Protein AF-A0A7K2T6B4-F1 (afdb_monomer_lite)

pLDDT: mean 90.36, std 14.13, range [29.73, 98.75]

Secondary structure (DSSP, 8-state):
-PPPEEEEPPHHHHHHTHHHHHHHHHHHHTT--SSTTPPPPGGGG--HHHHHHHHHTT-EEEEEE-TTS-EEEEEEEEE-TTS-EEEEEEEE-GGGTTSSHHHHHHHHHHHHHHHTT---EEEEEEGGGTHHHHHHTTTPEEEEEEE-SSSS-EEEEEEE-TT----TT-----S-PPPTT-EEEEEEEETTEEEEEEEESS-HHHHHHHHHHHS-GGG-S-EEEEEEEETT--TTHHHHHHHHHHTTSEEEETTEEEESS-GGG-HHHH-GGGT-TT-EEEEEPPTT-S--S---PPP---------

Structure (mmCIF, N/CA/C/O backbone):
data_AF-A0A7K2T6B4-F1
#
_entry.id   AF-A0A7K2T6B4-F1
#
loop_
_atom_site.group_PDB
_atom_site.id
_atom_site.type_symbol
_atom_site.label_atom_id
_atom_site.label_alt_id
_atom_site.label_comp_id
_atom_site.label_asym_id
_atom_site.label_entity_id
_atom_site.label_seq_id
_atom_site.pdbx_PDB_ins_code
_atom_site.Cartn_x
_atom_site.Cartn_y
_atom_site.Cartn_z
_atom_site.occupancy
_atom_site.B_iso_or_equiv
_atom_site.auth_seq_id
_atom_site.auth_comp_id
_atom_site.auth_asym_id
_atom_site.auth_atom_id
_atom_site.pdbx_PDB_model_num
ATOM 1 N N . MET A 1 1 ? -31.200 -2.028 1.821 1.00 60.50 1 MET A N 1
ATOM 2 C CA . MET A 1 1 ? -30.203 -2.067 2.916 1.00 60.50 1 MET A CA 1
ATOM 3 C C . MET A 1 1 ? -29.722 -0.652 3.160 1.00 60.50 1 MET A C 1
ATOM 5 O O . MET A 1 1 ? -29.242 -0.044 2.206 1.00 60.50 1 MET A O 1
ATOM 9 N N . GLY A 1 2 ? -29.904 -0.121 4.371 1.00 72.19 2 GLY A N 1
ATOM 10 C CA . GLY A 1 2 ? -29.430 1.220 4.708 1.00 72.19 2 GLY A CA 1
ATOM 11 C C . GLY A 1 2 ? -27.906 1.319 4.720 1.00 72.19 2 GLY A C 1
ATOM 12 O O . GLY A 1 2 ? -27.183 0.322 4.606 1.00 72.19 2 GLY A O 1
ATOM 13 N N . GLU A 1 3 ? -27.411 2.550 4.753 1.00 85.12 3 GLU A N 1
ATOM 14 C CA . GLU A 1 3 ? -25.985 2.827 4.648 1.00 85.12 3 GLU A CA 1
ATOM 15 C C . GLU A 1 3 ? -25.264 2.507 5.972 1.00 85.12 3 GLU A C 1
ATOM 17 O O . GLU A 1 3 ? -25.686 3.003 7.018 1.00 85.12 3 GLU A O 1
ATOM 22 N N . PRO A 1 4 ? -24.155 1.734 5.964 1.00 91.81 4 PRO A N 1
ATOM 23 C CA . PRO A 1 4 ? -23.438 1.418 7.194 1.00 91.81 4 PRO A CA 1
ATOM 24 C C . PRO A 1 4 ? -22.990 2.681 7.928 1.00 91.81 4 PRO A C 1
ATOM 26 O O . PRO A 1 4 ? -22.421 3.584 7.312 1.00 91.81 4 PRO A O 1
ATOM 29 N N . ARG A 1 5 ? -23.208 2.746 9.241 1.00 95.31 5 ARG A N 1
ATOM 30 C CA . ARG A 1 5 ? -22.859 3.882 10.102 1.00 95.31 5 ARG A CA 1
ATOM 31 C C . ARG A 1 5 ? -21.471 3.689 10.698 1.00 95.31 5 ARG A C 1
ATOM 33 O O . ARG A 1 5 ? -21.174 2.633 11.252 1.00 95.31 5 ARG A O 1
ATOM 40 N N . VAL A 1 6 ? -20.628 4.717 10.599 1.00 97.12 6 VAL A N 1
ATOM 41 C CA . VAL A 1 6 ? -19.275 4.708 11.171 1.00 97.12 6 VAL A CA 1
ATOM 42 C C . VAL A 1 6 ? -19.316 5.228 12.602 1.00 97.12 6 VAL A C 1
ATOM 44 O O . VAL A 1 6 ? -19.862 6.300 12.849 1.00 97.12 6 VAL A O 1
ATOM 47 N N . ARG A 1 7 ? -18.715 4.495 13.543 1.00 97.19 7 ARG A N 1
ATOM 48 C CA . ARG A 1 7 ? -18.565 4.937 14.938 1.00 97.19 7 ARG A CA 1
ATOM 49 C C . ARG A 1 7 ? -17.356 4.315 15.624 1.00 97.19 7 ARG A C 1
ATOM 51 O O . ARG A 1 7 ? -16.954 3.197 15.300 1.00 97.19 7 ARG A O 1
ATOM 58 N N . ARG A 1 8 ? -16.829 5.015 16.631 1.00 98.12 8 ARG A N 1
ATOM 59 C CA . ARG A 1 8 ? -15.859 4.465 17.587 1.00 98.12 8 ARG A CA 1
ATOM 60 C C . ARG A 1 8 ? -16.574 3.520 18.554 1.00 98.12 8 ARG A C 1
ATOM 62 O O . ARG A 1 8 ? -17.658 3.828 19.048 1.00 98.12 8 ARG A O 1
ATOM 69 N N . LEU A 1 9 ? -15.973 2.368 18.830 1.00 98.19 9 LEU A N 1
ATOM 70 C CA . LEU A 1 9 ? -16.441 1.456 19.872 1.00 98.19 9 LEU A CA 1
ATOM 71 C C . LEU A 1 9 ? -15.921 1.895 21.245 1.00 98.19 9 LEU A C 1
ATOM 73 O O . LEU A 1 9 ? -14.776 2.332 21.373 1.00 98.19 9 LEU A O 1
ATOM 77 N N . SER A 1 10 ? -16.743 1.720 22.285 1.00 98.00 10 SER A N 1
ATOM 78 C CA . SER A 1 10 ? -16.245 1.754 23.664 1.00 98.00 10 SER A CA 1
ATOM 79 C C . SER A 1 10 ? -15.278 0.582 23.899 1.00 98.00 10 SER A C 1
ATOM 81 O O . SER A 1 10 ? -15.391 -0.436 23.208 1.00 98.00 10 SER A O 1
ATOM 83 N N . PRO A 1 11 ? -14.360 0.660 24.881 1.00 97.19 11 PRO A N 1
ATOM 84 C CA . PRO A 1 11 ? -13.446 -0.445 25.183 1.00 97.19 11 PRO A CA 1
ATOM 85 C C . PRO A 1 11 ? -14.172 -1.775 25.436 1.00 97.19 11 PRO A C 1
ATOM 87 O O . PRO A 1 11 ? -13.825 -2.794 24.838 1.00 97.19 11 PRO A O 1
ATOM 90 N N . ALA A 1 12 ? -15.243 -1.753 26.237 1.00 97.75 12 ALA A N 1
ATOM 91 C CA . ALA A 1 12 ? -16.071 -2.930 26.499 1.00 97.75 12 ALA A CA 1
ATOM 92 C C . ALA A 1 12 ? -16.766 -3.447 25.226 1.00 97.75 12 ALA A C 1
ATOM 94 O O . ALA A 1 12 ? -16.762 -4.648 24.959 1.00 97.75 12 ALA A O 1
ATOM 95 N N . GLY A 1 13 ? -17.303 -2.545 24.395 1.00 97.88 13 GLY A N 1
ATOM 96 C CA . GLY A 1 13 ? -17.939 -2.908 23.127 1.00 97.88 13 GLY A CA 1
ATOM 97 C C . GLY A 1 13 ? -16.961 -3.514 22.118 1.00 97.88 13 GLY A C 1
ATOM 98 O O . GLY A 1 13 ? -17.309 -4.458 21.411 1.00 97.88 13 GLY A O 1
ATOM 99 N N . ALA A 1 14 ? -15.725 -3.015 22.070 1.00 97.88 14 ALA A N 1
ATOM 100 C CA . ALA A 1 14 ? -14.668 -3.575 21.239 1.00 97.88 14 ALA A CA 1
ATOM 101 C C . ALA A 1 14 ? -14.233 -4.961 21.737 1.00 97.88 14 ALA A C 1
ATOM 103 O O . ALA A 1 14 ? -14.121 -5.888 20.936 1.00 97.88 14 ALA A O 1
ATOM 104 N N . ALA A 1 15 ? -14.066 -5.133 23.053 1.00 98.19 15 ALA A N 1
ATOM 105 C CA . ALA A 1 15 ? -13.712 -6.416 23.656 1.00 98.19 15 ALA A CA 1
ATOM 106 C C . ALA A 1 15 ? -14.794 -7.485 23.432 1.00 98.19 15 ALA A C 1
ATOM 108 O O . ALA A 1 15 ? -14.471 -8.619 23.082 1.00 98.19 15 ALA A O 1
ATOM 109 N N . ALA A 1 16 ? -16.074 -7.119 23.557 1.00 98.12 16 ALA A N 1
ATOM 110 C CA . ALA A 1 16 ? -17.203 -8.015 23.299 1.00 98.12 16 ALA A CA 1
ATOM 111 C C . ALA A 1 16 ? -17.308 -8.456 21.826 1.00 98.12 16 ALA A C 1
ATOM 113 O O . ALA A 1 16 ? -17.914 -9.479 21.521 1.00 98.12 16 ALA A O 1
ATOM 114 N N . ARG A 1 17 ? -16.717 -7.692 20.898 1.00 98.06 17 ARG A N 1
ATOM 115 C CA . ARG A 1 17 ? -16.783 -7.930 19.447 1.00 98.06 17 ARG A CA 1
ATOM 116 C C . ARG A 1 17 ? -15.450 -8.371 18.842 1.00 98.06 17 ARG A C 1
ATOM 118 O O . ARG A 1 17 ? -15.351 -8.473 17.621 1.00 98.06 17 ARG A O 1
ATOM 125 N N . ALA A 1 18 ? -14.437 -8.645 19.664 1.00 98.56 18 ALA A N 1
ATOM 126 C CA . ALA A 1 18 ? -13.078 -8.931 19.211 1.00 98.56 18 ALA A CA 1
ATOM 127 C C . ALA A 1 18 ? -13.012 -10.096 18.203 1.00 98.56 18 ALA A C 1
ATOM 129 O O . ALA A 1 18 ? -12.315 -9.984 17.194 1.00 98.56 18 ALA A O 1
ATOM 130 N N . GLY A 1 19 ? -13.794 -11.162 18.419 1.00 98.62 19 GLY A N 1
ATOM 131 C CA . GLY A 1 19 ? -13.909 -12.288 17.485 1.00 98.62 19 GLY A CA 1
ATOM 132 C C . GLY A 1 19 ? -14.454 -11.885 16.111 1.00 98.62 19 GLY A C 1
ATOM 133 O O . GLY A 1 19 ? -13.819 -12.165 15.095 1.00 98.62 19 GLY A O 1
ATOM 134 N N . ARG A 1 20 ? -15.565 -11.133 16.072 1.00 98.31 20 ARG A N 1
ATOM 135 C CA . ARG A 1 20 ? -16.173 -10.633 14.820 1.00 98.31 20 ARG A CA 1
ATOM 136 C C . ARG A 1 20 ? -15.258 -9.657 14.078 1.00 98.31 20 ARG A C 1
ATOM 138 O O . ARG A 1 20 ? -15.192 -9.675 12.855 1.00 98.31 20 ARG A O 1
ATOM 145 N N . ILE A 1 21 ? -14.523 -8.817 14.809 1.00 98.62 21 ILE A N 1
ATOM 146 C CA . ILE A 1 21 ? -13.534 -7.897 14.226 1.00 98.62 21 ILE A CA 1
ATOM 147 C C . ILE A 1 21 ? -12.380 -8.682 13.593 1.00 98.62 21 ILE A C 1
ATOM 149 O O . ILE A 1 21 ? -11.940 -8.347 12.492 1.00 98.62 21 ILE A O 1
ATOM 153 N N . ALA A 1 22 ? -11.889 -9.726 14.268 1.00 98.62 22 ALA A N 1
ATOM 154 C CA . ALA A 1 22 ? -10.843 -10.587 13.729 1.00 98.62 22 ALA A CA 1
ATOM 155 C C . ALA A 1 22 ? -11.315 -11.333 12.473 1.00 98.62 22 ALA A C 1
ATOM 157 O O . ALA A 1 22 ? -10.587 -11.379 11.486 1.00 98.62 22 ALA A O 1
ATOM 158 N N . GLU A 1 23 ? -12.537 -11.866 12.486 1.00 98.44 23 GLU A N 1
ATOM 159 C CA . GLU A 1 23 ? -13.155 -12.529 11.335 1.00 98.44 23 GLU A CA 1
ATOM 160 C C . GLU A 1 23 ? -13.295 -11.596 10.131 1.00 98.44 23 GLU A C 1
ATOM 162 O O . GLU A 1 23 ? -12.800 -11.926 9.054 1.00 98.44 23 GLU A O 1
ATOM 167 N N . LEU A 1 24 ? -13.856 -10.400 10.327 1.00 98.25 24 LEU A N 1
ATOM 168 C CA . LEU A 1 24 ? -13.941 -9.383 9.280 1.00 98.25 24 LEU A CA 1
ATOM 169 C C . LEU A 1 24 ? -12.556 -9.004 8.740 1.00 98.25 24 LEU A C 1
ATOM 171 O O . LEU A 1 24 ? -12.383 -8.850 7.533 1.00 98.25 24 LEU A O 1
ATOM 175 N N . THR A 1 25 ? -11.559 -8.867 9.621 1.00 98.38 25 THR A N 1
ATOM 176 C CA . THR A 1 25 ? -10.186 -8.557 9.201 1.00 98.38 25 THR A CA 1
ATOM 177 C C . THR A 1 25 ? -9.638 -9.675 8.311 1.00 98.38 25 THR A C 1
ATOM 179 O O . THR A 1 25 ? -9.109 -9.380 7.246 1.00 98.38 25 THR A O 1
ATOM 182 N N . ARG A 1 26 ? -9.804 -10.951 8.686 1.00 98.06 26 ARG A N 1
ATOM 183 C CA . ARG A 1 26 ? -9.367 -12.072 7.839 1.00 98.06 26 ARG A CA 1
ATOM 184 C C . ARG A 1 26 ? -10.089 -12.076 6.496 1.00 98.06 26 ARG A C 1
ATOM 186 O O . ARG A 1 26 ? -9.426 -12.168 5.469 1.00 98.06 26 ARG A O 1
ATOM 193 N N . LEU A 1 27 ? -11.415 -11.924 6.509 1.00 96.81 27 LEU A N 1
ATOM 194 C CA . LEU A 1 27 ? -12.250 -11.902 5.307 1.00 96.81 27 LEU A CA 1
ATOM 195 C C . LEU A 1 27 ? -11.817 -10.801 4.333 1.00 96.81 27 LEU A C 1
ATOM 197 O O . LEU A 1 27 ? -11.639 -11.059 3.151 1.00 96.81 27 LEU A O 1
ATOM 201 N N . ALA A 1 28 ? -11.605 -9.584 4.832 1.00 96.12 28 ALA A N 1
ATOM 202 C CA . ALA A 1 28 ? -11.223 -8.443 4.006 1.00 96.12 28 ALA A CA 1
ATOM 203 C C . ALA A 1 28 ? -9.794 -8.534 3.451 1.00 96.12 28 ALA A C 1
ATOM 205 O O . ALA A 1 28 ? -9.475 -7.860 2.475 1.00 96.12 28 ALA A O 1
ATOM 206 N N . TYR A 1 29 ? -8.915 -9.304 4.096 1.00 95.81 29 TYR A N 1
ATOM 207 C CA . TYR A 1 29 ? -7.518 -9.454 3.692 1.00 95.81 29 TYR A CA 1
ATOM 208 C C . TYR A 1 29 ? -7.269 -10.707 2.843 1.00 95.81 29 TYR A C 1
ATOM 210 O O . TYR A 1 29 ? -6.277 -10.753 2.117 1.00 95.81 29 TYR A O 1
ATOM 218 N N . ALA A 1 30 ? -8.138 -11.713 2.917 1.00 92.56 30 ALA A N 1
ATOM 219 C CA . ALA A 1 30 ? -8.066 -12.891 2.067 1.00 92.56 30 ALA A CA 1
ATOM 220 C C . ALA A 1 30 ? -8.365 -12.506 0.608 1.00 92.56 30 ALA A C 1
ATOM 222 O O . ALA A 1 30 ? -9.466 -12.068 0.289 1.00 92.56 30 ALA A O 1
ATOM 223 N N . GLY A 1 31 ? -7.374 -12.655 -0.277 1.00 84.62 31 GLY A N 1
ATOM 224 C CA . GLY A 1 31 ? -7.528 -12.353 -1.704 1.00 84.62 31 GLY A CA 1
ATOM 225 C C . GLY A 1 31 ? -7.691 -10.863 -2.026 1.00 84.62 31 GLY A C 1
ATOM 226 O O . GLY A 1 31 ? -8.248 -10.530 -3.065 1.00 84.62 31 GLY A O 1
ATOM 227 N N . SER A 1 32 ? -7.225 -9.964 -1.152 1.00 89.62 32 SER A N 1
ATOM 228 C CA . SER A 1 32 ? -7.319 -8.508 -1.363 1.00 89.62 32 SER A CA 1
ATOM 229 C C . SER A 1 32 ? -6.262 -7.934 -2.309 1.00 89.62 32 SER A C 1
ATOM 231 O O . SER A 1 32 ? -6.233 -6.729 -2.567 1.00 89.62 32 SER A O 1
ATOM 233 N N . ASP A 1 33 ? -5.361 -8.781 -2.792 1.00 93.06 33 ASP A N 1
ATOM 234 C CA . ASP A 1 33 ? -4.223 -8.398 -3.610 1.00 93.06 33 ASP A CA 1
ATOM 235 C C . ASP A 1 33 ? -4.721 -7.928 -4.988 1.00 93.06 33 ASP A C 1
ATOM 237 O O . ASP A 1 33 ? -5.399 -8.687 -5.682 1.00 93.06 33 ASP A O 1
ATOM 241 N N . PRO A 1 34 ? -4.386 -6.702 -5.430 1.00 91.19 34 PRO A N 1
ATOM 242 C CA . PRO A 1 34 ? -4.797 -6.218 -6.751 1.00 91.19 34 PRO A CA 1
ATOM 243 C C . PRO A 1 34 ? -4.062 -6.928 -7.896 1.00 91.19 34 PRO A C 1
ATOM 245 O O . PRO A 1 34 ? -4.471 -6.829 -9.050 1.00 91.19 34 PRO A O 1
ATOM 248 N N . LEU A 1 35 ? -2.955 -7.601 -7.581 1.00 90.94 35 LEU A N 1
ATOM 249 C CA . LEU A 1 35 ? -2.111 -8.350 -8.500 1.00 90.94 35 LEU A CA 1
ATOM 250 C C . LEU A 1 35 ? -1.757 -9.697 -7.845 1.00 90.94 35 LEU A C 1
ATOM 252 O O . LEU A 1 35 ? -1.611 -9.753 -6.621 1.00 90.94 35 LEU A O 1
ATOM 256 N N . PRO A 1 36 ? -1.622 -10.786 -8.619 1.00 92.44 36 PRO A N 1
ATOM 257 C CA . PRO A 1 36 ? -1.377 -12.113 -8.063 1.00 92.44 36 PRO A CA 1
ATOM 258 C C . PRO A 1 36 ? 0.056 -12.272 -7.532 1.00 92.44 36 PRO A C 1
ATOM 260 O O . PRO A 1 36 ? 0.953 -11.499 -7.856 1.00 92.44 36 PRO A O 1
ATOM 263 N N . GLY A 1 37 ? 0.291 -13.338 -6.762 1.00 91.25 37 GLY A N 1
ATOM 264 C CA . GLY A 1 37 ? 1.642 -13.813 -6.438 1.00 91.25 37 GLY A CA 1
ATOM 265 C C . GLY A 1 37 ? 2.370 -13.072 -5.312 1.00 91.25 37 GLY A C 1
ATOM 266 O O . GLY A 1 37 ? 3.533 -13.380 -5.056 1.00 91.25 37 GLY A O 1
ATOM 267 N N . LEU A 1 38 ? 1.719 -12.130 -4.622 1.00 93.69 38 LEU A N 1
ATOM 268 C CA . LEU A 1 38 ? 2.310 -11.482 -3.450 1.00 93.69 38 LEU A CA 1
ATOM 269 C C . LEU A 1 38 ? 2.215 -12.389 -2.206 1.00 93.69 38 LEU A C 1
ATOM 271 O O . LEU A 1 38 ? 1.297 -13.207 -2.089 1.00 93.69 38 LEU A O 1
ATOM 275 N N . PRO A 1 39 ? 3.129 -12.233 -1.230 1.00 93.50 39 PRO A N 1
ATOM 276 C CA . PRO A 1 39 ? 3.014 -12.893 0.063 1.00 93.50 39 PRO A CA 1
ATOM 277 C C . PRO A 1 39 ? 1.677 -12.590 0.750 1.00 93.50 39 PRO A C 1
ATOM 279 O O . PRO A 1 39 ? 1.237 -11.435 0.783 1.00 93.50 39 PRO A O 1
ATOM 282 N N . VAL A 1 40 ? 1.080 -13.623 1.359 1.00 92.62 40 VAL A N 1
ATOM 283 C CA . VAL A 1 40 ? -0.185 -13.527 2.106 1.00 92.62 40 VAL A CA 1
ATOM 284 C C . VAL A 1 40 ? -0.094 -12.401 3.141 1.00 92.62 40 VAL A C 1
ATOM 286 O O . VAL A 1 40 ? 0.836 -12.406 3.959 1.00 92.62 40 VAL A O 1
ATOM 289 N N . PRO A 1 41 ? -1.041 -11.449 3.144 1.00 93.38 41 PRO A N 1
ATOM 290 C CA . PRO A 1 41 ? -0.962 -10.313 4.040 1.00 93.38 41 PRO A CA 1
ATOM 291 C C . PRO A 1 41 ? -1.284 -10.738 5.471 1.00 93.38 41 PRO A C 1
ATOM 293 O O . PRO A 1 41 ? -2.166 -11.561 5.713 1.00 93.38 41 PRO A O 1
ATOM 296 N N . ASP A 1 42 ? -0.624 -10.126 6.452 1.00 92.19 42 ASP A N 1
ATOM 297 C CA . ASP A 1 42 ? -0.716 -10.594 7.842 1.00 92.19 42 ASP A CA 1
ATOM 298 C C . ASP A 1 42 ? -2.127 -10.468 8.431 1.00 92.19 42 ASP A C 1
ATOM 300 O O . ASP A 1 42 ? -2.488 -11.211 9.341 1.00 92.19 42 ASP A O 1
ATOM 304 N N . GLY A 1 43 ? -2.960 -9.575 7.882 1.00 93.88 43 GLY A N 1
ATOM 305 C CA . GLY A 1 43 ? -4.369 -9.454 8.266 1.00 93.88 43 GLY A CA 1
ATOM 306 C C . GLY A 1 43 ? -5.194 -10.708 7.957 1.00 93.88 43 GLY A C 1
ATOM 307 O O . GLY A 1 43 ? -6.154 -10.985 8.670 1.00 93.88 43 GLY A O 1
ATOM 308 N N . ALA A 1 44 ? -4.782 -11.528 6.983 1.00 95.88 44 ALA A N 1
ATOM 309 C CA . ALA A 1 44 ? -5.423 -12.812 6.691 1.00 95.88 44 ALA A CA 1
ATOM 310 C C . ALA A 1 44 ? -5.233 -13.839 7.827 1.00 95.88 44 ALA A C 1
ATOM 312 O O . ALA A 1 44 ? -5.986 -14.805 7.920 1.00 95.88 44 ALA A O 1
ATOM 313 N N . ARG A 1 45 ? -4.259 -13.615 8.722 1.00 95.62 45 ARG A N 1
ATOM 314 C CA . ARG A 1 45 ? -3.974 -14.452 9.901 1.00 95.62 45 ARG A CA 1
ATOM 315 C C . ARG A 1 45 ? -4.486 -13.836 11.207 1.00 95.62 45 ARG A C 1
ATOM 317 O O . ARG A 1 45 ? -4.056 -14.232 12.288 1.00 95.62 45 ARG A O 1
ATOM 324 N N . GLU A 1 46 ? -5.367 -12.838 11.130 1.00 97.75 46 GLU A N 1
ATOM 325 C CA . GLU A 1 46 ? -5.849 -12.129 12.313 1.00 97.75 46 GLU A CA 1
ATOM 326 C C . GLU A 1 46 ? -6.570 -13.060 13.300 1.00 97.75 46 GLU A C 1
ATOM 328 O O . GLU A 1 46 ? -7.300 -13.965 12.898 1.00 97.75 46 GLU A O 1
ATOM 333 N N . SER A 1 47 ? -6.416 -12.814 14.603 1.00 98.38 47 SER A N 1
ATOM 334 C CA . SER A 1 47 ? -7.051 -13.614 15.659 1.00 98.38 47 SER A CA 1
ATOM 335 C C . SER A 1 47 ? -7.750 -12.745 16.698 1.00 98.38 47 SER A C 1
ATOM 337 O O . SER A 1 47 ? -7.351 -11.609 16.956 1.00 98.38 47 SER A O 1
ATOM 339 N N . GLU A 1 48 ? -8.770 -13.298 17.356 1.00 98.62 48 GLU A N 1
ATOM 340 C CA . GLU A 1 48 ? -9.431 -12.620 18.475 1.00 98.62 48 GLU A CA 1
ATOM 341 C C . GLU A 1 48 ? -8.431 -12.258 19.580 1.00 98.62 48 GLU A C 1
ATOM 343 O O . GLU A 1 48 ? -8.447 -11.143 20.101 1.00 98.62 48 GLU A O 1
ATOM 348 N N . ALA A 1 49 ? -7.515 -13.177 19.901 1.00 98.50 49 ALA A N 1
ATOM 349 C CA . ALA A 1 49 ? -6.482 -12.952 20.903 1.00 98.50 49 ALA A CA 1
ATOM 350 C C . ALA A 1 49 ? -5.580 -11.760 20.542 1.00 98.50 49 ALA A C 1
ATOM 352 O O . ALA A 1 49 ? -5.234 -10.966 21.414 1.00 98.50 49 ALA A O 1
ATOM 353 N N . ALA A 1 50 ? -5.223 -11.590 19.265 1.00 98.06 50 ALA A N 1
ATOM 354 C CA . ALA A 1 50 ? -4.449 -10.437 18.812 1.00 98.06 50 ALA A CA 1
ATOM 355 C C . ALA A 1 50 ? -5.240 -9.123 18.918 1.00 98.06 50 ALA A C 1
ATOM 357 O O . ALA A 1 50 ? -4.684 -8.131 19.394 1.00 98.06 50 ALA A O 1
ATOM 358 N N . VAL A 1 51 ? -6.535 -9.125 18.577 1.00 98.56 51 VAL A N 1
ATOM 359 C CA . VAL A 1 51 ? -7.419 -7.964 18.790 1.00 98.56 51 VAL A CA 1
ATOM 360 C C . VAL A 1 51 ? -7.482 -7.602 20.276 1.00 98.56 51 VAL A C 1
ATOM 362 O O . VAL A 1 51 ? -7.239 -6.451 20.632 1.00 98.56 51 VAL A O 1
ATOM 365 N N . ARG A 1 52 ? -7.723 -8.581 21.159 1.00 98.56 52 ARG A N 1
ATOM 366 C CA . ARG A 1 52 ? -7.768 -8.376 22.619 1.00 98.56 52 ARG A CA 1
ATOM 367 C C . ARG A 1 52 ? -6.449 -7.845 23.176 1.00 98.56 52 ARG A C 1
ATOM 369 O O . ARG A 1 52 ? -6.467 -6.922 23.982 1.00 98.56 52 ARG A O 1
ATOM 376 N N . ARG A 1 53 ? -5.307 -8.367 22.714 1.00 98.19 53 ARG A N 1
ATOM 377 C CA . ARG A 1 53 ? -3.982 -7.843 23.090 1.00 98.19 53 ARG A CA 1
ATOM 378 C C . ARG A 1 53 ? -3.785 -6.392 22.653 1.00 98.19 53 ARG A C 1
ATOM 380 O O . ARG A 1 53 ? -3.195 -5.624 23.401 1.00 98.19 53 ARG A O 1
ATOM 387 N N . GLY A 1 54 ? -4.265 -6.014 21.467 1.00 97.88 54 GLY A N 1
ATOM 388 C CA . GLY A 1 54 ? -4.263 -4.617 21.026 1.00 97.88 54 GLY A CA 1
ATOM 389 C C . GLY A 1 54 ? -5.095 -3.732 21.955 1.00 97.88 54 GLY A C 1
ATOM 390 O O . GLY A 1 54 ? -4.596 -2.734 22.465 1.00 97.88 54 GLY A O 1
ATOM 391 N N . LEU A 1 55 ? -6.332 -4.141 22.252 1.00 98.38 55 LEU A N 1
ATOM 392 C CA . LEU A 1 55 ? -7.220 -3.419 23.173 1.00 98.38 55 LEU A CA 1
ATOM 393 C C . LEU A 1 55 ? -6.589 -3.230 24.562 1.00 98.38 55 LEU A C 1
ATOM 395 O O . LEU A 1 55 ? -6.644 -2.134 25.108 1.00 98.38 55 LEU A O 1
ATOM 399 N N . ALA A 1 56 ? -5.930 -4.263 25.098 1.00 97.94 56 ALA A N 1
ATOM 400 C CA . ALA A 1 56 ? -5.218 -4.190 26.376 1.00 97.94 56 ALA A CA 1
ATOM 401 C C . ALA A 1 56 ? -4.042 -3.193 26.366 1.00 97.94 56 ALA A C 1
ATOM 403 O O . ALA A 1 56 ? -3.683 -2.660 27.409 1.00 97.94 56 ALA A O 1
ATOM 404 N N . ARG A 1 57 ? -3.466 -2.908 25.190 1.00 96.88 57 ARG A N 1
ATOM 405 C CA . ARG A 1 57 ? -2.430 -1.880 24.986 1.00 96.88 57 ARG A CA 1
ATOM 406 C C . ARG A 1 57 ? -2.997 -0.514 24.584 1.00 96.88 57 ARG A C 1
ATOM 408 O O . ARG A 1 57 ? -2.244 0.363 24.180 1.00 96.88 57 ARG A O 1
ATOM 415 N N . GLY A 1 58 ? -4.315 -0.331 24.660 1.00 97.06 58 GLY A N 1
ATOM 416 C CA . GLY A 1 58 ? -4.966 0.941 24.356 1.00 97.06 58 GLY A CA 1
ATOM 417 C C . GLY A 1 58 ? -5.322 1.153 22.883 1.00 97.06 58 GLY A C 1
ATOM 418 O O . GLY A 1 58 ? -5.683 2.272 22.515 1.00 97.06 58 GLY A O 1
ATOM 419 N N . THR A 1 59 ? -5.272 0.115 22.035 1.00 98.38 59 THR A N 1
ATOM 420 C CA . THR A 1 59 ? -5.788 0.214 20.662 1.00 98.38 59 THR A CA 1
ATOM 421 C C . THR A 1 59 ? -7.271 0.588 20.684 1.00 98.38 59 THR A C 1
ATOM 423 O O . THR A 1 59 ? -8.082 -0.005 21.392 1.00 98.38 59 THR A O 1
ATOM 426 N N . ARG A 1 60 ? -7.640 1.568 19.866 1.00 98.56 60 ARG A N 1
ATOM 427 C CA . ARG A 1 60 ? -9.004 2.068 19.676 1.00 98.56 60 ARG A CA 1
ATOM 428 C C . ARG A 1 60 ? -9.548 1.519 18.361 1.00 98.56 60 ARG A C 1
ATOM 430 O O . ARG A 1 60 ? -8.790 1.350 17.408 1.00 98.56 60 ARG A O 1
ATOM 437 N N . ILE A 1 61 ? -10.848 1.231 18.294 1.00 98.75 61 ILE A N 1
ATOM 438 C CA . ILE A 1 61 ? -11.462 0.602 17.115 1.00 98.75 61 ILE A CA 1
ATOM 439 C C . ILE A 1 61 ? -12.661 1.415 16.637 1.00 98.75 61 ILE A C 1
ATOM 441 O O . ILE A 1 61 ? -13.562 1.729 17.416 1.00 98.75 61 ILE A O 1
ATOM 445 N N . TRP A 1 62 ? -12.681 1.695 15.337 1.00 98.69 62 TRP A N 1
ATOM 446 C CA . TRP A 1 62 ? -13.833 2.205 14.607 1.00 98.69 62 TRP A CA 1
ATOM 447 C C . TRP A 1 62 ? -14.434 1.077 13.786 1.00 98.69 62 TRP A C 1
ATOM 449 O O . TRP A 1 62 ? -13.712 0.236 13.249 1.00 98.69 62 TRP A O 1
ATOM 459 N N . VAL A 1 63 ? -15.758 1.069 13.680 1.00 98.56 63 VAL A N 1
ATOM 460 C CA . VAL A 1 63 ? -16.495 0.128 12.837 1.00 98.56 63 VAL A CA 1
ATOM 461 C C . VAL A 1 63 ? -17.468 0.868 11.938 1.00 98.56 63 VAL A C 1
ATOM 463 O O . VAL A 1 63 ? -17.992 1.912 12.320 1.00 98.56 63 VAL A O 1
ATOM 466 N N . ALA A 1 64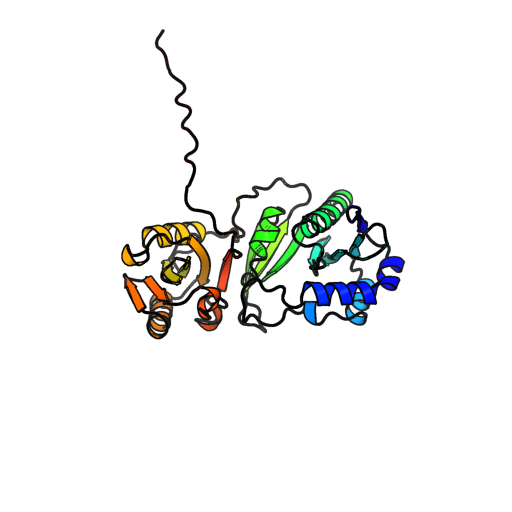 ? -17.710 0.304 10.760 1.00 98.25 64 ALA A N 1
ATOM 467 C CA . ALA A 1 64 ? -18.866 0.597 9.932 1.00 98.25 64 ALA A CA 1
ATOM 468 C C . ALA A 1 64 ? -19.880 -0.532 10.151 1.00 98.25 64 ALA A C 1
ATOM 470 O O . ALA A 1 64 ? -19.555 -1.696 9.917 1.00 98.25 64 ALA A O 1
ATOM 471 N N . GLU A 1 65 ? -21.075 -0.202 10.627 1.00 96.50 65 GLU A N 1
ATOM 472 C CA . GLU A 1 65 ? -22.104 -1.172 11.014 1.00 96.50 65 GLU A CA 1
ATOM 473 C C . GLU A 1 65 ? -23.389 -0.915 10.225 1.00 96.50 65 GLU A C 1
ATOM 475 O O . GLU A 1 65 ? -23.851 0.222 10.154 1.00 96.50 65 GLU A O 1
ATOM 480 N N . THR A 1 66 ? -23.937 -1.946 9.591 1.00 94.75 66 THR A N 1
ATOM 481 C CA . THR A 1 66 ? -25.246 -1.900 8.923 1.00 94.75 66 THR A CA 1
ATOM 482 C C . THR A 1 66 ? -26.376 -1.772 9.948 1.00 94.75 66 THR A C 1
ATOM 484 O O . THR A 1 66 ? -26.182 -2.035 11.135 1.00 94.75 66 THR A O 1
ATOM 487 N N . ASP A 1 67 ? -27.579 -1.394 9.505 1.00 90.31 67 ASP A N 1
ATOM 488 C CA . ASP A 1 67 ? -28.727 -1.208 10.411 1.00 90.31 67 ASP A CA 1
ATOM 489 C C . ASP A 1 67 ? -29.149 -2.499 11.146 1.00 90.31 67 ASP A C 1
ATOM 491 O O . ASP A 1 67 ? -29.711 -2.429 12.234 1.00 90.31 67 ASP A O 1
ATOM 495 N N . ASP A 1 68 ? -28.838 -3.679 10.597 1.00 89.44 68 ASP A N 1
ATOM 496 C CA . ASP A 1 68 ? -29.052 -4.994 11.226 1.00 89.44 68 ASP A CA 1
ATOM 497 C C . ASP A 1 68 ? -27.897 -5.426 12.158 1.00 89.44 68 ASP A C 1
ATOM 499 O O . ASP A 1 68 ? -27.865 -6.556 12.648 1.00 89.44 68 ASP A O 1
ATOM 503 N N . GLY A 1 69 ? -26.931 -4.539 12.423 1.00 88.50 69 GLY A N 1
ATOM 504 C CA . GLY A 1 69 ? -25.847 -4.765 13.380 1.00 88.50 69 GLY A CA 1
ATOM 505 C C . GLY A 1 69 ? -24.668 -5.589 12.850 1.00 88.50 69 GLY A C 1
ATOM 506 O O . GLY A 1 69 ? -23.821 -6.017 13.644 1.00 88.50 69 GLY A O 1
ATOM 507 N N . ARG A 1 70 ? -24.581 -5.831 11.533 1.00 93.44 70 ARG A N 1
ATOM 508 C CA . ARG A 1 70 ? -23.433 -6.519 10.915 1.00 93.44 70 ARG A CA 1
ATOM 509 C C . ARG A 1 70 ? -22.278 -5.545 10.689 1.00 93.44 70 ARG A C 1
ATOM 511 O O . ARG A 1 70 ? -22.467 -4.380 10.347 1.00 93.44 70 ARG A O 1
ATOM 518 N N . LEU A 1 71 ? -21.049 -6.029 10.864 1.00 97.06 71 LEU A N 1
ATOM 519 C CA . LEU A 1 71 ? -19.852 -5.230 10.603 1.00 97.06 71 LEU A CA 1
ATOM 520 C C . LEU A 1 71 ? -19.551 -5.231 9.099 1.00 97.06 71 LEU A C 1
ATOM 522 O O . LEU A 1 71 ? -19.197 -6.266 8.548 1.00 97.06 71 LEU A O 1
ATOM 526 N N . ALA A 1 72 ? -19.646 -4.069 8.458 1.00 97.69 72 ALA A N 1
ATOM 527 C CA . ALA A 1 72 ? -19.270 -3.854 7.059 1.00 97.69 72 ALA A CA 1
ATOM 528 C C . ALA A 1 72 ? -17.826 -3.343 6.900 1.00 97.69 72 ALA A C 1
ATOM 530 O O . ALA A 1 72 ? -17.278 -3.321 5.799 1.00 97.69 72 ALA A O 1
ATOM 531 N N . GLY A 1 73 ? -17.193 -2.903 7.988 1.00 98.19 73 GLY A N 1
ATOM 532 C CA . GLY A 1 73 ? -15.808 -2.446 7.990 1.00 98.19 73 GLY A CA 1
ATOM 533 C C . GLY A 1 73 ? -15.287 -2.198 9.400 1.00 98.19 73 GLY A C 1
ATOM 534 O O . GLY A 1 73 ? -16.068 -1.973 10.325 1.00 98.19 73 GLY A O 1
ATOM 535 N N . ALA A 1 74 ? -13.970 -2.231 9.566 1.00 98.62 74 ALA A N 1
ATOM 536 C CA . ALA A 1 74 ? -13.307 -1.854 10.805 1.00 98.62 74 ALA A CA 1
ATOM 537 C C . ALA A 1 74 ? -11.945 -1.203 10.535 1.00 98.62 74 ALA A C 1
ATOM 539 O O . ALA A 1 74 ? -11.318 -1.415 9.499 1.00 98.62 74 ALA A O 1
ATOM 540 N N . LEU A 1 75 ? -11.495 -0.388 11.480 1.00 98.38 75 LEU A N 1
ATOM 541 C CA . LEU A 1 75 ? -10.200 0.284 11.461 1.00 98.38 75 LEU A CA 1
ATOM 542 C C . LEU A 1 75 ? -9.689 0.386 12.896 1.00 98.38 75 LEU A C 1
ATOM 544 O O . LEU A 1 75 ? -10.473 0.614 13.821 1.00 98.38 75 LEU A O 1
ATOM 548 N N . ARG A 1 76 ? -8.382 0.203 13.089 1.00 98.56 76 ARG A N 1
ATOM 549 C CA . ARG A 1 76 ? -7.740 0.274 14.402 1.00 98.56 76 ARG A CA 1
ATOM 550 C C . ARG A 1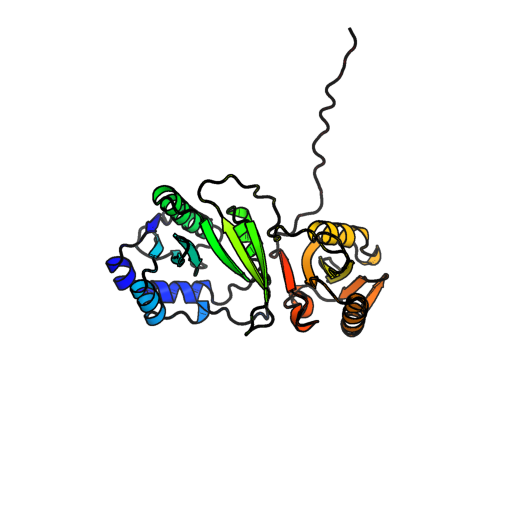 76 ? -6.732 1.410 14.477 1.00 98.56 76 ARG A C 1
ATOM 552 O O . ARG A 1 76 ? -6.079 1.735 13.489 1.00 98.56 76 ARG A O 1
ATOM 559 N N . VAL A 1 77 ? -6.623 1.995 15.662 1.00 98.56 77 VAL A N 1
ATOM 560 C CA . VAL A 1 77 ? -5.705 3.094 15.947 1.00 98.56 77 VAL A CA 1
ATOM 561 C C . VAL A 1 77 ? -4.941 2.818 17.228 1.00 98.56 77 VAL A C 1
ATOM 563 O O . VAL A 1 77 ? -5.552 2.467 18.237 1.00 98.56 77 VAL A O 1
ATOM 566 N N . SER A 1 78 ? -3.631 3.023 17.205 1.00 98.12 78 SER A N 1
ATOM 567 C CA . SER A 1 78 ? -2.781 3.047 18.400 1.00 98.12 78 SER A CA 1
ATOM 568 C C . SER A 1 78 ? -2.096 4.407 18.498 1.00 98.12 78 SER A C 1
ATOM 570 O O . SER A 1 78 ? -1.777 5.000 17.474 1.00 98.12 78 SER A O 1
ATOM 572 N N . ALA A 1 79 ? -1.883 4.910 19.712 1.00 97.06 79 ALA A N 1
ATOM 573 C CA . ALA A 1 79 ? -1.079 6.111 19.913 1.00 97.06 79 ALA A CA 1
ATOM 574 C C . A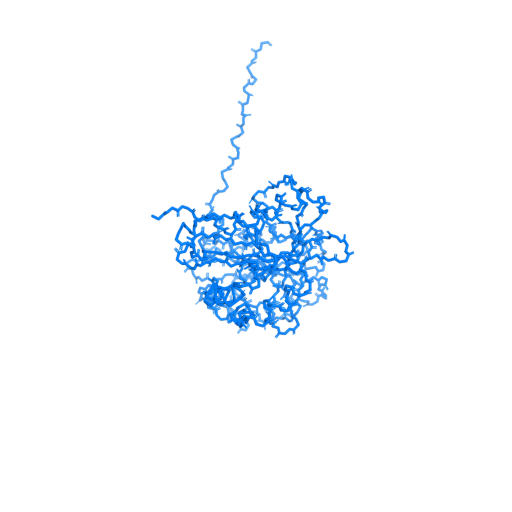LA A 1 79 ? 0.411 5.742 19.947 1.00 97.06 79 ALA A C 1
ATOM 576 O O . ALA A 1 79 ? 0.779 4.734 20.554 1.00 97.06 79 ALA A O 1
ATOM 577 N N . ASP A 1 80 ? 1.250 6.550 19.306 1.00 93.88 80 ASP A N 1
ATOM 578 C CA . ASP A 1 80 ? 2.704 6.465 19.417 1.00 93.88 80 ASP A CA 1
ATOM 579 C C . ASP A 1 80 ? 3.233 7.350 20.562 1.00 93.88 80 ASP A C 1
ATOM 581 O O . ASP A 1 80 ? 2.503 8.146 21.159 1.00 93.88 80 ASP A O 1
ATOM 585 N N . ALA A 1 81 ? 4.523 7.215 20.879 1.00 91.56 81 ALA A N 1
ATOM 586 C CA . ALA A 1 81 ? 5.162 7.965 21.964 1.00 91.56 81 ALA A CA 1
ATOM 587 C C . ALA A 1 81 ? 5.240 9.486 21.716 1.00 91.56 81 ALA A C 1
ATOM 589 O O . ALA A 1 81 ? 5.428 10.245 22.660 1.00 91.56 81 ALA A O 1
ATOM 590 N N . SER A 1 82 ? 5.090 9.935 20.466 1.00 91.62 82 SER A N 1
ATOM 591 C CA . SER A 1 82 ? 5.063 11.354 20.088 1.00 91.62 82 SER A CA 1
ATOM 592 C C . SER A 1 82 ? 3.653 11.960 20.114 1.00 91.62 82 SER A C 1
ATOM 594 O O . SER A 1 82 ? 3.470 13.111 19.726 1.00 91.62 82 SER A O 1
ATOM 596 N N . GLY A 1 83 ? 2.648 11.192 20.552 1.00 93.19 83 GLY A N 1
ATOM 597 C CA . GLY A 1 83 ? 1.248 11.613 20.579 1.00 93.19 83 GLY A CA 1
ATOM 598 C C . GLY A 1 83 ? 0.531 11.488 19.231 1.00 93.19 83 GLY A C 1
ATOM 599 O O . GLY A 1 83 ? -0.647 11.830 19.141 1.00 93.19 83 GLY A O 1
ATOM 600 N N . GLY A 1 84 ? 1.201 10.981 18.192 1.00 97.81 84 GLY A N 1
ATOM 601 C CA . GLY A 1 84 ? 0.597 10.671 16.900 1.00 97.81 84 GLY A CA 1
ATOM 602 C C . GLY A 1 84 ? -0.238 9.393 16.950 1.00 97.81 84 GLY A C 1
ATOM 603 O O . GLY A 1 84 ? -0.097 8.566 17.852 1.00 97.81 84 GLY A O 1
ATOM 604 N N . TRP A 1 85 ? -1.133 9.220 15.982 1.00 98.62 85 TRP A N 1
ATOM 605 C CA . TRP A 1 85 ? -1.986 8.037 15.866 1.00 98.62 85 TRP A CA 1
ATOM 606 C C . TRP A 1 85 ? -1.601 7.194 14.654 1.00 98.62 85 TRP A C 1
ATOM 608 O O . TRP A 1 85 ? -1.698 7.646 13.514 1.00 98.62 85 TRP A O 1
ATOM 618 N N . GLU A 1 86 ? -1.236 5.941 14.900 1.00 98.56 86 GLU A N 1
ATOM 619 C CA . GLU A 1 86 ? -1.011 4.943 13.862 1.00 98.56 86 GLU A CA 1
ATOM 620 C C . GLU A 1 86 ? -2.338 4.302 13.447 1.00 98.56 86 GLU A C 1
ATOM 622 O O . GLU A 1 86 ? -2.970 3.586 14.231 1.00 98.56 86 GLU A O 1
ATOM 627 N N . VAL A 1 87 ? -2.735 4.501 12.194 1.00 98.50 87 VAL A N 1
ATOM 628 C CA . VAL A 1 87 ? -3.871 3.832 11.561 1.00 98.50 87 VAL A CA 1
ATOM 629 C C . VAL A 1 87 ? -3.423 2.483 11.010 1.00 98.50 87 VAL A C 1
ATOM 631 O O . VAL A 1 87 ? -2.538 2.397 10.165 1.00 98.50 87 VAL A O 1
ATOM 634 N N . HIS A 1 88 ? -4.084 1.409 11.430 1.00 97.19 88 HIS A N 1
ATOM 635 C CA . HIS A 1 88 ? -3.783 0.062 10.956 1.00 97.19 88 HIS A CA 1
ATOM 636 C C . HIS A 1 88 ? -5.042 -0.803 10.850 1.00 97.19 88 HIS A C 1
ATOM 638 O O . HIS A 1 88 ? -6.113 -0.486 11.373 1.00 97.19 88 HIS A O 1
ATOM 644 N N . ARG A 1 89 ? -4.912 -1.937 10.147 1.00 97.06 89 ARG A N 1
ATOM 645 C CA . ARG A 1 89 ? -5.992 -2.926 9.958 1.00 97.06 89 ARG A CA 1
ATOM 646 C C . ARG A 1 89 ? -7.282 -2.315 9.392 1.00 97.06 89 ARG A C 1
ATOM 648 O O . ARG A 1 89 ? -8.378 -2.683 9.810 1.00 97.06 89 ARG A O 1
ATOM 655 N N . VAL A 1 90 ? -7.144 -1.393 8.437 1.00 97.75 90 VAL A N 1
ATOM 656 C CA . VAL A 1 90 ? -8.277 -0.886 7.656 1.00 97.75 90 VAL A CA 1
ATOM 657 C C . VAL A 1 90 ? -8.841 -2.048 6.840 1.00 97.75 90 VAL A C 1
ATOM 659 O O . VAL A 1 90 ? -8.171 -2.574 5.954 1.00 97.75 90 VAL A O 1
ATOM 662 N N . CYS A 1 91 ? -10.059 -2.470 7.155 1.00 96.50 91 CYS A N 1
ATOM 663 C CA . CYS A 1 91 ? -10.741 -3.568 6.485 1.00 96.50 91 CYS A CA 1
ATOM 664 C C . CYS A 1 91 ? -12.178 -3.180 6.143 1.00 96.50 91 CYS A C 1
ATOM 666 O O . CYS A 1 91 ? -12.867 -2.511 6.914 1.00 96.50 91 CYS A O 1
ATOM 668 N N . VAL A 1 92 ? -12.626 -3.615 4.970 1.00 97.19 92 VAL A N 1
ATOM 669 C CA . VAL A 1 92 ? -14.007 -3.481 4.506 1.00 97.19 92 VAL A CA 1
ATOM 670 C C . VAL A 1 92 ? -14.443 -4.850 4.014 1.00 97.19 92 VAL A C 1
ATOM 672 O O . VAL A 1 92 ? -13.694 -5.502 3.285 1.00 97.19 92 VAL A O 1
ATOM 675 N N . ASP A 1 93 ? -15.639 -5.265 4.416 1.00 96.19 93 ASP A N 1
ATOM 676 C CA . ASP A 1 93 ? -16.272 -6.481 3.918 1.00 96.19 93 ASP A CA 1
ATOM 677 C C . ASP A 1 93 ? -16.331 -6.425 2.376 1.00 96.19 93 ASP A C 1
ATOM 679 O O . ASP A 1 93 ? -16.823 -5.422 1.841 1.00 96.19 93 ASP A O 1
ATOM 683 N N . PRO A 1 94 ? -15.842 -7.449 1.649 1.00 94.12 94 PRO A N 1
ATOM 684 C CA . PRO A 1 94 ? -15.907 -7.509 0.187 1.00 94.12 94 PRO A CA 1
ATOM 685 C C . PRO A 1 94 ? -17.293 -7.208 -0.399 1.00 94.12 94 PRO A C 1
ATOM 687 O O . PRO A 1 94 ? -17.391 -6.502 -1.402 1.00 94.12 94 PRO A O 1
ATOM 690 N N . ALA A 1 95 ? -18.377 -7.629 0.264 1.00 92.94 95 ALA A N 1
ATOM 691 C CA . ALA A 1 95 ? -19.751 -7.352 -0.166 1.00 92.94 95 ALA A CA 1
ATOM 692 C C . ALA A 1 95 ? -20.133 -5.858 -0.097 1.00 92.94 95 ALA A C 1
ATOM 694 O O . ALA A 1 95 ? -21.170 -5.442 -0.613 1.00 92.94 95 ALA A O 1
ATOM 695 N N . HIS A 1 96 ? -19.300 -5.033 0.541 1.00 93.06 96 HIS A N 1
ATOM 696 C CA . HIS A 1 96 ? -19.497 -3.597 0.713 1.00 93.06 96 HIS A CA 1
ATOM 697 C C . HIS A 1 96 ? -18.403 -2.747 0.034 1.00 93.06 96 HIS A C 1
ATOM 699 O O . HIS A 1 96 ? -18.326 -1.533 0.266 1.00 93.06 96 HIS A O 1
ATOM 705 N N . HIS A 1 97 ? -17.555 -3.348 -0.811 1.00 90.94 97 HIS A N 1
ATOM 706 C CA . HIS A 1 97 ? -16.528 -2.632 -1.579 1.00 90.94 97 HIS A CA 1
ATOM 707 C C . HIS A 1 97 ? -17.130 -1.649 -2.590 1.00 90.94 97 HIS A C 1
ATOM 709 O O . HIS A 1 97 ? -18.301 -1.713 -2.947 1.00 90.94 97 HIS A O 1
ATOM 715 N N . GLY A 1 98 ? -16.331 -0.667 -3.016 1.00 87.75 98 GLY A N 1
ATOM 716 C CA . GLY A 1 98 ? -16.773 0.374 -3.956 1.00 87.75 98 GLY A CA 1
ATOM 717 C C . GLY A 1 98 ? -17.694 1.447 -3.355 1.00 87.75 98 GLY A C 1
ATOM 718 O O . GLY A 1 98 ? -17.957 2.450 -4.007 1.00 87.75 98 GLY A O 1
ATOM 719 N N . ARG A 1 99 ? -18.117 1.309 -2.090 1.00 91.69 99 ARG A N 1
ATOM 720 C CA . ARG A 1 99 ? -19.062 2.225 -1.413 1.00 91.69 99 ARG A CA 1
ATOM 721 C C . ARG A 1 99 ? -18.387 3.305 -0.557 1.00 91.69 99 ARG A C 1
ATOM 723 O O . ARG A 1 99 ? -19.026 3.957 0.257 1.00 91.69 99 ARG A O 1
ATOM 730 N N . GLY A 1 100 ? -17.067 3.462 -0.675 1.00 93.62 100 GLY A N 1
ATOM 731 C CA . GLY A 1 100 ? -16.308 4.483 0.060 1.00 93.62 100 GLY A CA 1
ATOM 732 C C . GLY A 1 100 ? -16.155 4.248 1.571 1.00 93.62 100 GLY A C 1
ATOM 733 O O . GLY A 1 100 ? -15.706 5.155 2.267 1.00 93.62 100 GLY A O 1
ATOM 734 N N . LEU A 1 101 ? -16.470 3.056 2.096 1.00 95.75 101 LEU A N 1
ATOM 735 C CA . LEU A 1 101 ? -16.433 2.781 3.542 1.00 95.75 101 LEU A CA 1
ATOM 736 C C . LEU A 1 101 ? -15.051 2.958 4.182 1.00 95.75 101 LEU A C 1
ATOM 738 O O . LEU A 1 101 ? -14.968 3.521 5.269 1.00 95.75 101 LEU A O 1
ATOM 742 N N . ALA A 1 102 ? -13.968 2.556 3.507 1.00 95.88 102 ALA A N 1
ATOM 743 C CA . ALA A 1 102 ? -12.609 2.784 4.009 1.00 95.88 102 ALA A CA 1
ATOM 744 C C . ALA A 1 102 ? -12.330 4.284 4.217 1.00 95.88 102 ALA A C 1
ATOM 746 O O . ALA A 1 102 ? -11.834 4.682 5.267 1.00 95.88 102 ALA A O 1
ATOM 747 N N . ARG A 1 103 ? -12.740 5.126 3.257 1.00 96.00 103 ARG A N 1
ATOM 748 C CA . ARG A 1 103 ? -12.625 6.589 3.357 1.00 96.00 103 ARG A CA 1
ATOM 749 C C . ARG A 1 103 ? -13.434 7.128 4.533 1.00 96.00 103 ARG A C 1
ATOM 751 O O . ARG A 1 103 ? -12.938 7.962 5.275 1.00 96.00 103 ARG A O 1
ATOM 758 N N . ARG A 1 104 ? -14.664 6.642 4.724 1.00 97.25 104 ARG A N 1
ATOM 759 C CA . ARG A 1 104 ? -15.536 7.068 5.830 1.00 97.25 104 ARG A CA 1
ATOM 760 C C . ARG A 1 104 ? -14.983 6.654 7.199 1.00 97.25 104 ARG A C 1
ATOM 762 O O . ARG A 1 104 ? -15.072 7.433 8.141 1.00 97.25 104 ARG A O 1
ATOM 769 N N . LEU A 1 105 ? -14.382 5.466 7.308 1.00 98.44 105 LEU A N 1
ATOM 770 C CA . LEU A 1 105 ? -13.681 5.016 8.518 1.00 98.44 105 LEU A CA 1
ATOM 771 C C . LEU A 1 105 ? -12.495 5.929 8.848 1.00 98.44 105 LEU A C 1
ATOM 773 O O . LEU A 1 105 ? -12.399 6.411 9.972 1.00 98.44 105 LEU A O 1
ATOM 777 N N . VAL A 1 106 ? -11.632 6.199 7.864 1.00 98.12 106 VAL A N 1
ATOM 778 C CA . VAL A 1 106 ? -10.475 7.096 8.019 1.00 98.12 106 VAL A CA 1
ATOM 779 C C . VAL A 1 106 ? -10.921 8.516 8.381 1.00 98.12 106 VAL A C 1
ATOM 781 O O . VAL A 1 106 ? -10.385 9.090 9.321 1.00 98.12 106 VAL A O 1
ATOM 784 N N . ALA A 1 107 ? -11.956 9.049 7.728 1.00 97.25 107 ALA A N 1
ATOM 785 C CA . ALA A 1 107 ? -12.513 10.362 8.053 1.00 97.25 107 ALA A CA 1
ATOM 786 C C . ALA A 1 107 ? -13.070 10.426 9.489 1.00 97.25 107 ALA A C 1
ATOM 788 O O . ALA A 1 107 ? -12.881 11.420 10.183 1.00 97.25 107 ALA A O 1
ATOM 789 N N . GLY A 1 108 ? -13.711 9.355 9.971 1.00 98.00 108 GLY A N 1
ATOM 790 C CA . GLY A 1 108 ? -14.185 9.270 11.357 1.00 98.00 108 GLY A CA 1
ATOM 791 C C . GLY A 1 108 ? -13.056 9.224 12.394 1.00 98.00 108 GLY A C 1
ATOM 792 O O . GLY A 1 108 ? -13.235 9.690 13.519 1.00 98.00 108 GLY A O 1
ATOM 793 N N . VAL A 1 109 ? -11.895 8.680 12.026 1.00 98.44 109 VAL A N 1
ATOM 794 C CA . VAL A 1 109 ? -10.681 8.713 12.855 1.00 98.44 109 VAL A CA 1
ATOM 795 C C . VAL A 1 109 ? -10.063 10.098 12.837 1.00 98.44 109 VAL A C 1
ATOM 797 O O . VAL A 1 109 ? -9.710 10.607 13.891 1.00 98.44 109 VAL A O 1
ATOM 800 N N . GLU A 1 110 ? -9.966 10.722 11.665 1.00 98.19 110 GLU A N 1
ATOM 801 C CA . GLU A 1 110 ? -9.415 12.065 11.516 1.00 98.19 110 GLU A CA 1
ATOM 802 C C . GLU A 1 110 ? -10.231 13.112 12.271 1.00 98.19 110 GLU A C 1
ATOM 804 O O . GLU A 1 110 ? -9.651 13.925 12.981 1.00 98.19 110 GLU A O 1
ATOM 809 N N . ALA A 1 111 ? -11.562 13.055 12.196 1.00 98.06 111 ALA A N 1
ATOM 810 C CA . ALA A 1 111 ? -12.426 13.949 12.962 1.00 98.06 111 ALA A CA 1
ATOM 811 C C . ALA A 1 111 ? -12.197 13.805 14.477 1.00 98.06 111 ALA A C 1
ATOM 813 O O . ALA A 1 111 ? -12.130 14.802 15.193 1.00 98.06 111 ALA A O 1
ATOM 814 N N . ALA A 1 112 ? -12.028 12.571 14.965 1.00 98.25 112 ALA A N 1
ATOM 815 C CA . ALA A 1 112 ? -11.701 12.325 16.367 1.00 98.25 112 ALA A CA 1
ATOM 816 C C . ALA A 1 112 ? -10.285 12.805 16.723 1.00 98.25 112 ALA A C 1
ATOM 818 O O . ALA A 1 112 ? -10.092 13.392 17.779 1.00 98.25 112 ALA A O 1
ATOM 819 N N . ALA A 1 113 ? -9.310 12.591 15.841 1.00 98.19 113 ALA A N 1
ATOM 820 C CA . ALA A 1 113 ? -7.933 13.032 16.026 1.00 98.19 113 ALA A CA 1
ATOM 821 C C . ALA A 1 113 ? -7.839 14.562 16.096 1.00 98.19 113 ALA A C 1
ATOM 823 O O . ALA A 1 113 ? -7.191 15.094 16.991 1.00 98.19 113 ALA A O 1
ATOM 824 N N . LEU A 1 114 ? -8.552 15.263 15.211 1.00 98.06 114 LEU A N 1
ATOM 825 C CA . LEU A 1 114 ? -8.658 16.718 15.214 1.00 98.06 114 LEU A CA 1
ATOM 826 C C . LEU A 1 114 ? -9.286 17.231 16.518 1.00 98.06 114 LEU A C 1
ATOM 828 O O . LEU A 1 114 ? -8.749 18.143 17.137 1.00 98.06 114 LEU A O 1
ATOM 832 N N . ALA A 1 115 ? -10.387 16.617 16.964 1.00 98.06 115 ALA A N 1
ATOM 833 C CA . ALA A 1 115 ? -11.051 16.986 18.214 1.00 98.06 115 ALA A CA 1
ATOM 834 C C . ALA A 1 115 ? -10.193 16.704 19.463 1.00 98.06 115 ALA A C 1
ATOM 836 O O . ALA A 1 115 ? -10.287 17.429 20.448 1.00 98.06 115 ALA A O 1
ATOM 837 N N . GLU A 1 116 ? -9.356 15.663 19.426 1.00 97.62 116 GLU A N 1
ATOM 838 C CA . GLU A 1 116 ? -8.433 15.295 20.508 1.00 97.62 116 GLU A CA 1
ATOM 839 C C . GLU A 1 116 ? -7.068 16.015 20.410 1.00 97.62 116 GLU A C 1
ATOM 841 O O . GLU A 1 116 ? -6.180 15.737 21.212 1.00 97.62 116 GLU A O 1
ATOM 846 N N . GLY A 1 117 ? -6.876 16.936 19.454 1.00 97.75 117 GLY A N 1
ATOM 847 C CA . GLY A 1 117 ? -5.626 17.694 19.303 1.00 97.75 117 GLY A CA 1
ATOM 848 C C . GLY A 1 117 ? -4.422 16.847 18.874 1.00 97.75 117 GLY A C 1
ATOM 849 O O . GLY A 1 117 ? -3.278 17.189 19.167 1.00 97.75 117 GLY A O 1
ATOM 850 N N . VAL A 1 118 ? -4.662 15.723 18.199 1.00 98.38 118 VAL A N 1
ATOM 851 C CA . VAL A 1 118 ? -3.616 14.811 17.725 1.00 98.38 118 VAL A CA 1
ATOM 852 C C . VAL A 1 118 ? -2.833 15.481 16.592 1.00 98.38 118 VAL A C 1
ATOM 854 O O . VAL A 1 118 ? -3.433 15.865 15.587 1.00 98.38 118 VAL A O 1
ATOM 857 N N . PRO A 1 119 ? -1.497 15.582 16.682 1.00 97.25 119 PRO A N 1
ATOM 858 C CA . PRO A 1 119 ? -0.709 16.338 15.709 1.00 97.25 119 PRO A CA 1
ATOM 859 C C . PRO A 1 119 ? -0.592 15.635 14.350 1.00 97.25 119 PRO A C 1
ATOM 861 O O . PRO A 1 119 ? -0.341 16.279 13.332 1.00 97.25 119 PRO A O 1
ATOM 864 N N . ARG A 1 120 ? -0.741 14.303 14.323 1.00 97.88 120 ARG A N 1
ATOM 865 C CA . ARG A 1 120 ? -0.486 13.483 13.137 1.00 97.88 120 ARG A CA 1
ATOM 866 C C . ARG A 1 120 ? -1.221 12.147 13.179 1.00 97.88 120 ARG A C 1
ATOM 868 O O . ARG A 1 120 ? -1.166 11.433 14.177 1.00 97.88 120 ARG A O 1
ATOM 875 N N . LEU A 1 121 ? -1.793 11.763 12.044 1.00 98.62 121 LEU A N 1
ATOM 876 C CA . LEU A 1 121 ? -2.099 10.379 11.693 1.00 98.62 121 LEU A CA 1
ATOM 877 C C . LEU A 1 121 ? -0.976 9.811 10.831 1.00 98.62 121 LEU A C 1
ATOM 879 O O . LEU A 1 121 ? -0.460 10.510 9.961 1.00 98.62 121 LEU A O 1
ATOM 883 N N . TRP A 1 122 ? -0.632 8.544 11.007 1.00 98.31 122 TRP A N 1
ATOM 884 C CA . TRP A 1 122 ? 0.321 7.876 10.127 1.00 98.31 122 TRP A CA 1
ATOM 885 C C . TRP A 1 122 ? -0.017 6.403 9.930 1.00 98.31 122 TRP A C 1
ATOM 887 O O . TRP A 1 122 ? -0.806 5.833 10.678 1.00 98.31 122 TRP A O 1
ATOM 897 N N . LEU A 1 123 ? 0.538 5.796 8.885 1.00 98.00 123 LEU A N 1
ATOM 898 C CA . LEU A 1 123 ? 0.411 4.368 8.604 1.00 98.00 123 LEU A CA 1
ATOM 899 C C . LEU A 1 123 ? 1.554 3.882 7.720 1.00 98.00 123 LEU A C 1
ATOM 901 O O . LEU A 1 123 ? 2.170 4.670 7.002 1.00 98.00 123 LEU A O 1
ATOM 905 N N . ASN A 1 124 ? 1.773 2.570 7.715 1.00 96.62 124 ASN A N 1
ATOM 906 C CA . ASN A 1 124 ? 2.595 1.907 6.711 1.00 96.62 124 ASN A CA 1
ATOM 907 C C . ASN A 1 124 ? 1.712 1.203 5.675 1.00 96.62 124 ASN A C 1
ATOM 909 O O . ASN A 1 124 ? 0.708 0.565 6.008 1.00 96.62 124 ASN A O 1
ATOM 913 N N . ALA A 1 125 ? 2.080 1.338 4.404 1.00 96.06 125 ALA A N 1
ATOM 914 C CA . ALA A 1 125 ? 1.370 0.746 3.283 1.00 96.06 125 ALA A CA 1
ATOM 915 C C . ALA A 1 125 ? 2.335 0.026 2.340 1.00 96.06 125 ALA A C 1
ATOM 917 O O . ALA A 1 125 ? 3.294 0.616 1.846 1.00 96.06 125 ALA A O 1
ATOM 918 N N . VAL A 1 126 ? 2.019 -1.231 2.031 1.00 96.56 126 VAL A N 1
ATOM 919 C CA . VAL A 1 126 ? 2.737 -2.022 1.025 1.00 96.56 126 VAL A CA 1
ATOM 920 C C . VAL A 1 126 ? 2.484 -1.440 -0.365 1.00 96.56 126 VAL A C 1
ATOM 922 O O . VAL A 1 126 ? 1.332 -1.341 -0.807 1.00 96.56 126 VAL A O 1
ATOM 925 N N . VAL A 1 127 ? 3.556 -1.078 -1.065 1.00 96.94 127 VAL A N 1
ATOM 926 C CA . VAL A 1 127 ? 3.495 -0.411 -2.372 1.00 96.94 127 VAL A CA 1
ATOM 927 C C . VAL A 1 127 ? 2.987 -1.364 -3.443 1.00 96.94 127 VAL A C 1
ATOM 929 O O . VAL A 1 127 ? 2.110 -0.992 -4.218 1.00 96.94 127 VAL A O 1
ATOM 932 N N . GLU A 1 128 ? 3.448 -2.614 -3.437 1.00 96.81 128 GLU A N 1
ATOM 933 C CA . GLU A 1 128 ? 3.067 -3.667 -4.388 1.00 96.81 128 GLU A CA 1
ATOM 934 C C . GLU A 1 128 ? 1.562 -3.994 -4.352 1.00 96.81 128 GLU A C 1
ATOM 936 O O . GLU A 1 128 ? 1.007 -4.502 -5.322 1.00 96.81 128 GLU A O 1
ATOM 941 N N . ARG A 1 129 ? 0.875 -3.633 -3.260 1.00 95.81 129 ARG A N 1
ATOM 942 C CA . ARG A 1 129 ? -0.583 -3.763 -3.088 1.00 95.81 129 ARG A CA 1
ATOM 943 C C . ARG A 1 129 ? -1.359 -2.520 -3.537 1.00 95.81 129 ARG A C 1
ATOM 945 O O . ARG A 1 129 ? -2.546 -2.402 -3.244 1.00 95.81 129 ARG A O 1
ATOM 952 N N . CYS A 1 130 ? -0.697 -1.567 -4.194 1.00 95.31 130 CYS A N 1
ATOM 953 C CA . CYS A 1 130 ? -1.269 -0.304 -4.678 1.00 95.31 130 CYS A CA 1
ATOM 954 C C . CYS A 1 130 ? -1.908 0.570 -3.577 1.00 95.31 130 CYS A C 1
ATOM 956 O O . CYS A 1 130 ? -2.684 1.485 -3.866 1.00 95.31 130 CYS A O 1
ATOM 958 N N . LEU A 1 131 ? -1.584 0.308 -2.305 1.00 94.69 131 LEU A N 1
ATOM 959 C CA . LEU A 1 131 ? -2.189 0.969 -1.148 1.00 94.69 131 LEU A CA 1
ATOM 960 C C . LEU A 1 131 ? -1.788 2.445 -0.981 1.00 94.69 131 LEU A C 1
ATOM 962 O O . LEU A 1 131 ? -2.667 3.231 -0.625 1.00 94.69 131 LEU A O 1
ATOM 966 N N . PRO A 1 132 ? -0.540 2.882 -1.261 1.00 94.94 132 PRO A N 1
ATOM 967 C CA . PRO A 1 132 ? -0.172 4.289 -1.094 1.00 94.94 132 PRO A CA 1
ATOM 968 C C . PRO A 1 132 ? -1.083 5.243 -1.880 1.00 94.94 132 PRO A C 1
ATOM 970 O O . PRO A 1 132 ? -1.520 6.260 -1.350 1.00 94.94 132 PRO A O 1
ATOM 973 N N . GLY A 1 133 ? -1.479 4.877 -3.106 1.00 91.25 133 GLY A N 1
ATOM 974 C CA . GLY A 1 133 ? -2.395 5.688 -3.917 1.00 91.25 133 GLY A CA 1
ATOM 975 C C . GLY A 1 133 ? -3.832 5.730 -3.380 1.00 91.25 133 GLY A C 1
ATOM 976 O O . GLY A 1 133 ? -4.587 6.650 -3.694 1.00 91.25 133 GLY A O 1
ATOM 977 N N . VAL A 1 134 ? -4.248 4.748 -2.575 1.00 92.12 134 VAL A N 1
ATOM 978 C CA . VAL A 1 134 ? -5.545 4.778 -1.878 1.00 92.12 134 VAL A CA 1
ATOM 979 C C . VAL A 1 134 ? -5.511 5.823 -0.766 1.00 92.12 134 VAL A C 1
ATOM 981 O O . VAL A 1 134 ? -6.420 6.647 -0.687 1.00 92.12 134 VAL A O 1
ATOM 984 N N . TYR A 1 135 ? -4.452 5.823 0.043 1.00 95.38 135 TYR A N 1
ATOM 985 C CA . TYR A 1 135 ? -4.301 6.743 1.170 1.00 95.38 135 TYR A CA 1
ATOM 986 C C . TYR A 1 135 ? -3.953 8.175 0.741 1.00 95.38 135 TYR A C 1
ATOM 988 O O . TYR A 1 135 ? -4.445 9.115 1.360 1.00 95.38 135 TYR A O 1
ATOM 996 N N . ALA A 1 136 ? -3.222 8.368 -0.362 1.00 93.50 136 ALA A N 1
ATOM 997 C CA . ALA A 1 136 ? -2.981 9.703 -0.921 1.00 93.50 136 ALA A CA 1
ATOM 998 C C . ALA A 1 136 ? -4.269 10.434 -1.311 1.00 93.50 136 ALA A C 1
ATOM 1000 O O . ALA A 1 136 ? -4.439 11.605 -0.992 1.00 93.50 136 ALA A O 1
ATOM 1001 N N . ARG A 1 137 ? -5.255 9.721 -1.870 1.00 91.69 137 ARG A N 1
ATOM 1002 C CA . ARG A 1 137 ? -6.591 10.289 -2.138 1.00 91.69 137 ARG A CA 1
ATOM 1003 C C . ARG A 1 137 ? -7.400 10.602 -0.876 1.00 91.69 137 ARG A C 1
ATOM 1005 O O . ARG A 1 137 ? -8.448 11.230 -0.975 1.00 91.69 137 ARG A O 1
ATOM 1012 N N . MET A 1 138 ? -6.964 10.107 0.281 1.00 93.88 138 MET A N 1
ATOM 1013 C CA . MET A 1 138 ? -7.495 10.457 1.603 1.00 93.88 138 MET A CA 1
ATOM 1014 C C . MET A 1 138 ? -6.622 11.520 2.291 1.00 93.88 138 MET A C 1
ATOM 1016 O O . MET A 1 138 ? -6.798 11.783 3.475 1.00 93.88 138 MET A O 1
ATOM 1020 N N . GLY A 1 139 ? -5.656 12.096 1.568 1.00 94.56 139 GLY A N 1
ATOM 1021 C CA . GLY A 1 139 ? -4.798 13.173 2.036 1.00 94.56 139 GLY A CA 1
ATOM 1022 C C . GLY A 1 139 ? -3.627 12.759 2.912 1.00 94.56 139 GLY A C 1
ATOM 1023 O O . GLY A 1 139 ? -3.106 13.602 3.641 1.00 94.56 139 GLY A O 1
ATOM 1024 N N . PHE A 1 140 ? -3.235 11.485 2.879 1.00 96.19 140 PHE A N 1
ATOM 1025 C CA . PHE A 1 140 ? -1.968 11.041 3.451 1.00 96.19 140 PHE A CA 1
ATOM 1026 C C . PHE A 1 140 ? -0.832 11.276 2.456 1.00 96.19 140 PHE A C 1
ATOM 1028 O O . PHE A 1 140 ? -0.898 10.851 1.307 1.00 96.19 140 PHE A O 1
ATOM 1035 N N . ARG A 1 141 ? 0.247 11.901 2.906 1.00 95.00 141 ARG A N 1
ATOM 1036 C CA . ARG A 1 141 ? 1.455 12.141 2.121 1.00 95.00 141 ARG A CA 1
ATOM 1037 C C . ARG A 1 141 ? 2.501 11.091 2.458 1.00 95.00 141 ARG A C 1
ATOM 1039 O O . ARG A 1 141 ? 2.729 10.809 3.631 1.00 95.00 141 ARG A O 1
ATOM 1046 N N . ALA A 1 142 ? 3.146 10.517 1.451 1.00 94.38 142 ALA A N 1
ATOM 1047 C CA . ALA A 1 142 ? 4.278 9.630 1.681 1.00 94.38 142 ALA A CA 1
ATOM 1048 C C . ALA A 1 142 ? 5.465 10.427 2.244 1.00 94.38 142 ALA A C 1
ATOM 1050 O O . ALA A 1 142 ? 5.788 11.506 1.757 1.00 94.38 142 ALA A O 1
ATOM 1051 N N . VAL A 1 143 ? 6.118 9.897 3.275 1.00 94.19 143 VAL A N 1
ATOM 1052 C CA . VAL A 1 143 ? 7.287 10.542 3.901 1.00 94.19 143 VAL A CA 1
ATOM 1053 C C . VAL A 1 143 ? 8.548 9.696 3.797 1.00 94.19 143 VAL A C 1
ATOM 1055 O O . VAL A 1 143 ? 9.652 10.225 3.871 1.00 94.19 143 VAL A O 1
ATOM 1058 N N . ARG A 1 144 ? 8.406 8.377 3.614 1.00 92.25 144 ARG A N 1
ATOM 1059 C CA . ARG A 1 144 ? 9.543 7.457 3.537 1.00 92.25 144 ARG A CA 1
ATOM 1060 C C . ARG A 1 144 ? 9.173 6.163 2.829 1.00 92.25 144 ARG A C 1
ATOM 1062 O O . ARG A 1 144 ? 8.165 5.554 3.175 1.00 92.25 144 ARG A O 1
ATOM 1069 N N . HIS A 1 145 ? 10.042 5.694 1.937 1.00 92.44 145 HIS A N 1
ATOM 1070 C CA . HIS A 1 145 ? 9.990 4.343 1.373 1.00 92.44 145 HIS A CA 1
ATOM 1071 C C . HIS A 1 145 ? 11.027 3.441 2.053 1.00 92.44 145 HIS A C 1
ATOM 1073 O O . HIS A 1 145 ? 12.163 3.854 2.292 1.00 92.44 1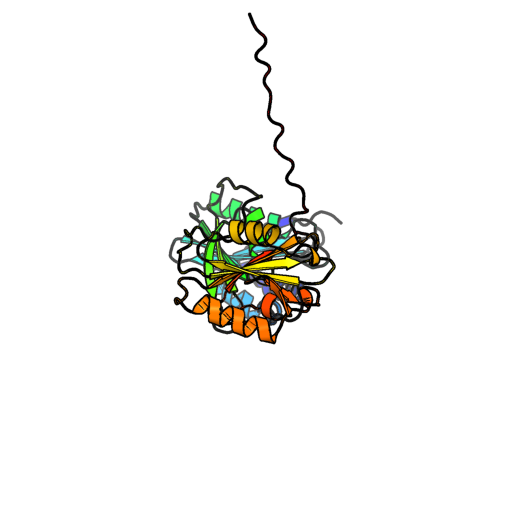45 HIS A O 1
ATOM 1079 N N . TRP A 1 146 ? 10.681 2.195 2.349 1.00 93.38 146 TRP A N 1
ATOM 1080 C CA . TRP A 1 146 ? 11.570 1.234 3.003 1.00 93.38 146 TRP A CA 1
ATOM 1081 C C . TRP A 1 146 ? 11.261 -0.204 2.568 1.00 93.38 146 TRP A C 1
ATOM 1083 O O . TRP A 1 146 ? 10.295 -0.463 1.856 1.00 93.38 146 TRP A O 1
ATOM 1093 N N . SER A 1 147 ? 12.150 -1.128 2.915 1.00 93.19 147 SER A N 1
ATOM 1094 C CA . SER A 1 147 ? 12.084 -2.536 2.521 1.00 93.19 147 SER A CA 1
ATOM 1095 C C . SER A 1 147 ? 11.598 -3.376 3.694 1.00 93.19 147 SER A C 1
ATOM 1097 O O . SER A 1 147 ? 12.196 -3.286 4.759 1.00 93.19 147 SER A O 1
ATOM 1099 N N . ALA A 1 148 ? 10.584 -4.220 3.499 1.00 89.06 148 ALA A N 1
ATOM 1100 C CA . ALA A 1 148 ? 10.213 -5.208 4.510 1.00 89.06 148 ALA A CA 1
ATOM 1101 C C . ALA A 1 148 ? 11.357 -6.219 4.726 1.00 89.06 148 ALA A C 1
ATOM 1103 O O . ALA A 1 148 ? 11.964 -6.696 3.761 1.00 89.06 148 ALA A O 1
ATOM 1104 N N . ASP A 1 149 ? 11.663 -6.569 5.970 1.00 86.38 149 ASP A N 1
ATOM 1105 C CA . ASP A 1 149 ? 12.779 -7.481 6.256 1.00 86.38 149 ASP A CA 1
ATOM 1106 C C . ASP A 1 149 ? 12.435 -8.943 5.929 1.00 86.38 149 ASP A C 1
ATOM 1108 O O . ASP A 1 149 ? 13.291 -9.708 5.490 1.00 86.38 149 ASP A O 1
ATOM 1112 N N . ASP A 1 150 ? 11.168 -9.327 6.093 1.00 87.88 150 ASP A N 1
ATOM 1113 C CA . ASP A 1 150 ? 10.674 -10.705 5.986 1.00 87.88 150 ASP A CA 1
ATOM 1114 C C . ASP A 1 150 ? 10.170 -11.083 4.583 1.00 87.88 150 ASP A C 1
ATOM 1116 O O . ASP A 1 150 ? 10.006 -12.264 4.267 1.00 87.88 150 ASP A O 1
ATOM 1120 N N . LYS A 1 151 ? 9.887 -10.090 3.736 1.00 90.06 151 LYS A N 1
ATOM 1121 C CA . LYS A 1 151 ? 9.236 -10.261 2.430 1.00 90.06 151 LYS A CA 1
ATOM 1122 C C . LYS A 1 151 ? 9.937 -9.411 1.371 1.00 90.06 151 LYS A C 1
ATOM 1124 O O . LYS A 1 151 ? 10.411 -8.322 1.690 1.00 90.06 151 LYS A O 1
ATOM 1129 N N . PRO A 1 152 ? 9.935 -9.811 0.086 1.00 94.25 152 PRO A N 1
ATOM 1130 C CA . PRO A 1 152 ? 10.478 -9.009 -1.016 1.00 94.25 152 PRO A CA 1
ATOM 1131 C C . PRO A 1 152 ? 9.539 -7.849 -1.410 1.00 94.25 152 PRO A C 1
ATOM 1133 O O . PRO A 1 152 ? 9.349 -7.570 -2.591 1.00 94.25 152 PRO A O 1
ATOM 1136 N N . LEU A 1 153 ? 8.936 -7.192 -0.418 1.00 96.19 153 LEU A N 1
ATOM 1137 C CA . LEU A 1 153 ? 7.971 -6.110 -0.570 1.00 96.19 153 LEU A CA 1
ATOM 1138 C C . LEU A 1 153 ? 8.568 -4.782 -0.114 1.00 96.19 153 LEU A C 1
ATOM 1140 O O . LEU A 1 153 ? 9.521 -4.735 0.670 1.00 96.19 153 LEU A O 1
ATOM 1144 N N . SER A 1 154 ? 7.990 -3.706 -0.608 1.00 96.31 154 SER A N 1
ATOM 1145 C CA . SER A 1 154 ? 8.363 -2.338 -0.300 1.00 96.31 154 SER A CA 1
ATOM 1146 C C . SER A 1 154 ? 7.214 -1.701 0.461 1.00 96.31 154 SER A C 1
ATOM 1148 O O . SER A 1 154 ? 6.042 -1.863 0.119 1.00 96.31 154 SER A O 1
ATOM 1150 N N . GLU A 1 155 ? 7.538 -0.953 1.499 1.00 95.50 155 GLU A N 1
ATOM 1151 C CA . GLU A 1 155 ? 6.561 -0.241 2.303 1.00 95.50 155 GLU A CA 1
ATOM 1152 C C . GLU A 1 155 ? 6.807 1.256 2.232 1.00 95.50 155 GLU A C 1
ATOM 1154 O O . GLU A 1 155 ? 7.916 1.738 1.999 1.00 95.50 155 GLU A O 1
ATOM 1159 N N . THR A 1 156 ? 5.727 2.005 2.393 1.00 95.88 156 THR A N 1
ATOM 1160 C CA . THR A 1 156 ? 5.761 3.457 2.481 1.00 95.88 156 THR A CA 1
ATOM 1161 C C . THR A 1 156 ? 5.104 3.874 3.774 1.00 95.88 156 THR A C 1
ATOM 1163 O O . THR A 1 156 ? 3.966 3.488 4.035 1.00 95.88 156 THR A O 1
ATOM 1166 N N . THR A 1 157 ? 5.808 4.676 4.562 1.00 96.75 157 THR A N 1
ATOM 1167 C CA . THR A 1 157 ? 5.197 5.413 5.661 1.00 96.75 157 THR A CA 1
ATOM 1168 C C . THR A 1 157 ? 4.493 6.624 5.071 1.00 96.75 157 THR A C 1
ATOM 1170 O O . THR A 1 157 ? 5.110 7.406 4.339 1.00 96.75 157 THR A O 1
ATOM 1173 N N . LEU A 1 158 ? 3.205 6.767 5.370 1.00 97.38 158 LEU A N 1
ATOM 1174 C CA . LEU A 1 158 ? 2.418 7.933 5.002 1.00 97.38 158 LEU A CA 1
ATOM 1175 C C . LEU A 1 158 ? 1.906 8.645 6.246 1.00 97.38 158 LEU A C 1
ATOM 1177 O O . LEU A 1 158 ? 1.540 8.002 7.226 1.00 97.38 158 LEU A O 1
ATOM 1181 N N . GLU A 1 159 ? 1.836 9.968 6.173 1.00 97.19 159 GLU A N 1
ATOM 1182 C CA . GLU A 1 159 ? 1.418 10.838 7.264 1.00 97.19 159 GLU A CA 1
ATOM 1183 C C . GLU A 1 159 ? 0.330 11.809 6.812 1.00 97.19 159 GLU A C 1
ATOM 1185 O O . GLU A 1 159 ? 0.284 12.237 5.659 1.00 97.19 159 GLU A O 1
ATOM 1190 N N . ARG A 1 160 ? -0.533 12.199 7.743 1.00 96.75 160 ARG A N 1
ATOM 1191 C CA . ARG A 1 160 ? -1.555 13.221 7.550 1.00 96.75 160 ARG A CA 1
ATOM 1192 C C . ARG A 1 160 ? -1.666 14.073 8.805 1.00 96.75 160 ARG A C 1
ATOM 1194 O O . ARG A 1 160 ? -1.807 13.540 9.901 1.00 96.75 160 ARG A O 1
ATOM 1201 N N . VAL A 1 161 ? -1.652 15.390 8.640 1.00 97.62 161 VAL A N 1
ATOM 1202 C CA . VAL A 1 161 ? -2.051 16.323 9.701 1.00 97.62 161 VAL A CA 1
ATOM 1203 C C . VAL A 1 161 ? -3.582 16.419 9.676 1.00 97.62 161 VAL A C 1
ATOM 1205 O O . VAL A 1 161 ? -4.126 16.730 8.610 1.00 97.62 161 VAL A O 1
ATOM 1208 N N . PRO A 1 162 ? -4.297 16.125 10.780 1.00 97.81 162 PRO A N 1
ATOM 1209 C CA . PRO A 1 162 ? -5.756 16.214 10.801 1.00 97.81 162 PRO A CA 1
ATOM 1210 C C . PRO A 1 162 ? -6.264 17.595 10.373 1.00 97.81 162 PRO A C 1
ATOM 1212 O O . PRO A 1 162 ? -5.768 18.617 10.841 1.00 97.81 162 PRO A O 1
ATOM 1215 N N . GLY A 1 163 ? -7.246 17.632 9.471 1.00 94.50 163 GLY A N 1
ATOM 1216 C CA . GLY A 1 163 ? -7.849 18.870 8.967 1.00 94.50 163 GLY A CA 1
ATOM 1217 C C . GLY A 1 163 ? -7.039 19.597 7.889 1.00 94.50 163 GLY A C 1
ATOM 1218 O O . GLY A 1 163 ? -7.531 20.568 7.316 1.00 94.50 163 GLY A O 1
ATOM 1219 N N . ALA A 1 164 ? -5.830 19.133 7.558 1.00 95.00 164 ALA A N 1
ATOM 1220 C CA . ALA A 1 164 ? -5.039 19.745 6.499 1.00 95.00 164 ALA A CA 1
ATOM 1221 C C . ALA A 1 164 ? -5.666 19.514 5.114 1.00 95.00 164 ALA A C 1
ATOM 1223 O O . ALA A 1 164 ? -6.116 18.405 4.781 1.00 95.00 164 ALA A O 1
ATOM 1224 N N . ALA A 1 165 ? -5.639 20.567 4.293 1.00 92.81 165 ALA A N 1
ATOM 1225 C CA . ALA A 1 165 ? -5.978 20.494 2.878 1.00 92.81 165 ALA A CA 1
ATOM 1226 C C . ALA A 1 165 ? -5.048 19.511 2.148 1.00 92.81 165 ALA A C 1
ATOM 1228 O O . ALA A 1 165 ? -3.897 19.315 2.540 1.00 92.81 165 ALA A O 1
ATOM 1229 N N . HIS A 1 166 ? -5.546 18.886 1.081 1.00 91.44 166 HIS A N 1
ATOM 1230 C CA . HIS A 1 166 ? -4.751 17.977 0.263 1.00 91.44 166 HIS A CA 1
ATOM 1231 C C . HIS A 1 166 ? -5.106 18.105 -1.219 1.00 91.44 166 HIS A C 1
ATOM 1233 O O . HIS A 1 166 ? -6.251 18.386 -1.573 1.00 91.44 166 HIS A O 1
ATOM 1239 N N . ASP A 1 167 ? -4.150 17.783 -2.086 1.00 85.25 167 ASP A N 1
ATOM 1240 C CA . ASP A 1 167 ? -4.388 17.586 -3.513 1.00 85.25 167 ASP A CA 1
ATOM 1241 C C . ASP A 1 167 ? -4.672 16.094 -3.787 1.00 85.25 167 ASP A C 1
ATOM 1243 O O . ASP A 1 167 ? -3.780 15.261 -3.617 1.00 85.25 167 ASP A O 1
ATOM 1247 N N . PRO A 1 168 ? -5.899 15.712 -4.193 1.00 80.12 168 PRO A N 1
ATOM 1248 C CA . PRO A 1 168 ? -6.232 14.318 -4.491 1.00 80.12 168 PRO A CA 1
ATOM 1249 C C . PRO A 1 168 ? -5.517 13.759 -5.734 1.00 80.12 168 PRO A C 1
ATOM 1251 O O . PRO A 1 168 ? -5.588 12.550 -5.968 1.00 80.12 168 PRO A O 1
ATOM 1254 N N . SER A 1 169 ? -4.879 14.613 -6.541 1.00 79.06 169 SER A N 1
ATOM 1255 C CA . SER A 1 169 ? -4.114 14.227 -7.730 1.00 79.06 169 SER A CA 1
ATOM 1256 C C . SER A 1 169 ? -2.635 13.944 -7.442 1.00 79.06 169 SER A C 1
ATOM 1258 O O . SER A 1 169 ? -1.956 13.351 -8.284 1.00 79.06 169 SER A O 1
ATOM 1260 N N . ALA A 1 170 ? -2.149 14.295 -6.246 1.00 80.69 170 ALA A N 1
ATOM 1261 C CA . ALA A 1 170 ? -0.766 14.071 -5.851 1.00 80.69 170 ALA A CA 1
ATOM 1262 C C . ALA A 1 170 ? -0.419 12.574 -5.833 1.00 80.69 170 ALA A C 1
ATOM 1264 O O . ALA A 1 170 ? -1.152 11.734 -5.296 1.00 80.69 170 ALA A O 1
ATOM 1265 N N . LEU A 1 171 ? 0.733 12.232 -6.413 1.00 82.38 171 LEU A N 1
ATOM 1266 C CA . LEU A 1 171 ? 1.256 10.873 -6.356 1.00 82.38 171 LEU A CA 1
ATOM 1267 C C . LEU A 1 171 ? 1.810 10.576 -4.952 1.00 82.38 171 LEU A C 1
ATOM 1269 O O . LEU A 1 171 ? 2.380 11.461 -4.316 1.00 82.38 171 LEU A O 1
ATOM 1273 N N . PRO A 1 172 ? 1.669 9.334 -4.454 1.00 86.31 172 PRO A N 1
ATOM 1274 C CA . PRO A 1 172 ? 2.083 8.941 -3.107 1.00 86.31 172 PRO A CA 1
ATOM 1275 C C . PRO A 1 172 ? 3.602 8.710 -3.015 1.00 86.31 172 PRO A C 1
ATOM 1277 O O . PRO A 1 172 ? 4.052 7.627 -2.643 1.00 86.31 172 PRO A O 1
ATOM 1280 N N . LEU A 1 173 ? 4.393 9.705 -3.401 1.00 86.06 173 LEU A N 1
ATOM 1281 C CA . LEU A 1 173 ? 5.851 9.643 -3.441 1.00 86.06 173 LEU A CA 1
ATOM 1282 C C . LEU A 1 173 ? 6.429 10.397 -2.250 1.00 86.06 173 LEU A C 1
ATOM 1284 O O . LEU A 1 173 ? 5.889 11.426 -1.852 1.00 86.06 173 LEU A O 1
ATOM 1288 N N . ALA A 1 174 ? 7.485 9.853 -1.646 1.00 83.12 174 ALA A N 1
ATOM 1289 C CA . ALA A 1 174 ? 8.133 10.508 -0.520 1.00 83.12 174 ALA A CA 1
ATOM 1290 C C . ALA A 1 174 ? 8.721 11.862 -0.939 1.00 83.12 174 ALA A C 1
ATOM 1292 O O . ALA A 1 174 ? 9.349 11.968 -1.994 1.00 83.12 174 ALA A O 1
ATOM 1293 N N . ASP A 1 175 ? 8.572 12.869 -0.078 1.00 78.44 175 ASP A N 1
ATOM 1294 C CA . ASP A 1 175 ? 9.123 14.211 -0.289 1.00 78.44 175 ASP A CA 1
ATOM 1295 C C . ASP A 1 175 ? 10.644 14.228 -0.073 1.00 78.44 175 ASP A C 1
ATOM 1297 O O . ASP A 1 175 ? 11.167 14.750 0.912 1.00 78.44 175 ASP A O 1
ATOM 1301 N N . ARG A 1 176 ? 11.362 13.624 -1.021 1.00 83.94 176 ARG A N 1
ATOM 1302 C CA . ARG A 1 176 ? 12.820 13.616 -1.114 1.00 83.94 176 ARG A CA 1
ATOM 1303 C C . ARG A 1 176 ? 13.231 14.065 -2.510 1.00 83.94 176 ARG A C 1
ATOM 1305 O O . ARG A 1 176 ? 12.684 13.594 -3.506 1.00 83.94 176 ARG A O 1
ATOM 1312 N N . ALA A 1 177 ? 14.218 14.952 -2.588 1.00 83.44 177 ALA A N 1
ATOM 1313 C CA . ALA A 1 177 ? 14.831 15.290 -3.865 1.00 83.44 177 ALA A CA 1
ATOM 1314 C C . ALA A 1 177 ? 15.590 14.068 -4.423 1.00 83.44 177 ALA A C 1
ATOM 1316 O O . ALA A 1 177 ? 16.297 13.402 -3.658 1.00 83.44 177 ALA A O 1
ATOM 1317 N N . PRO A 1 178 ? 15.463 13.762 -5.726 1.00 85.00 178 PRO A N 1
ATOM 1318 C CA . PRO A 1 178 ? 16.239 12.699 -6.341 1.00 85.00 178 PRO A CA 1
ATOM 1319 C C . PRO A 1 178 ? 17.723 13.074 -6.325 1.00 85.00 178 PRO A C 1
ATOM 1321 O O . PRO A 1 178 ? 18.094 14.227 -6.555 1.00 85.00 178 PRO A O 1
ATOM 1324 N N . LEU A 1 179 ? 18.576 12.093 -6.058 1.00 90.62 179 LEU A N 1
ATOM 1325 C CA . LEU A 1 179 ? 20.022 12.225 -6.187 1.00 90.62 179 LEU A CA 1
ATOM 1326 C C . LEU A 1 179 ? 20.448 11.796 -7.592 1.00 90.62 179 LEU A C 1
ATOM 1328 O O . LEU A 1 179 ? 19.865 10.856 -8.129 1.00 90.62 179 LEU A O 1
ATOM 1332 N N . PRO A 1 180 ? 21.513 12.376 -8.173 1.00 90.69 180 PRO A N 1
ATOM 1333 C CA . PRO A 1 180 ? 22.072 11.891 -9.438 1.00 90.69 180 PRO A CA 1
ATOM 1334 C C . PRO A 1 180 ? 22.445 10.398 -9.423 1.00 90.69 180 PRO A C 1
ATOM 1336 O O . PRO A 1 180 ? 22.433 9.755 -10.470 1.00 90.69 180 PRO A O 1
ATOM 1339 N N . SER A 1 181 ? 22.763 9.853 -8.241 1.00 93.81 181 SER A N 1
ATOM 1340 C CA . SER A 1 181 ? 23.055 8.432 -8.014 1.00 93.81 181 SER A CA 1
ATOM 1341 C C . SER A 1 181 ? 21.809 7.544 -7.944 1.00 93.81 181 SER A C 1
ATOM 1343 O O . SER A 1 181 ? 21.933 6.323 -7.998 1.00 93.81 181 SER A O 1
ATOM 1345 N N . ASP A 1 182 ? 20.605 8.104 -7.837 1.00 94.75 182 ASP A N 1
ATOM 1346 C CA . ASP A 1 182 ? 19.385 7.305 -7.834 1.00 94.75 182 ASP A CA 1
ATOM 1347 C C . ASP A 1 182 ? 19.162 6.666 -9.200 1.00 94.75 182 ASP A C 1
ATOM 1349 O O . ASP A 1 182 ? 19.216 7.335 -10.234 1.00 94.75 182 ASP A O 1
ATOM 1353 N N . VAL A 1 183 ? 18.830 5.378 -9.199 1.00 95.81 183 VAL A N 1
ATOM 1354 C CA . VAL A 1 183 ? 18.436 4.648 -10.405 1.00 95.81 183 VAL A CA 1
ATOM 1355 C C . VAL A 1 183 ? 16.971 4.265 -10.299 1.00 95.81 183 VAL A C 1
ATOM 1357 O O . VAL A 1 183 ? 16.540 3.701 -9.292 1.00 95.81 183 VAL A O 1
ATOM 1360 N N . LEU A 1 184 ? 16.210 4.544 -11.355 1.00 95.44 184 LEU A N 1
ATOM 1361 C CA . LEU A 1 184 ? 14.782 4.257 -11.417 1.00 95.44 184 LEU A CA 1
ATOM 1362 C C . LEU A 1 184 ? 14.451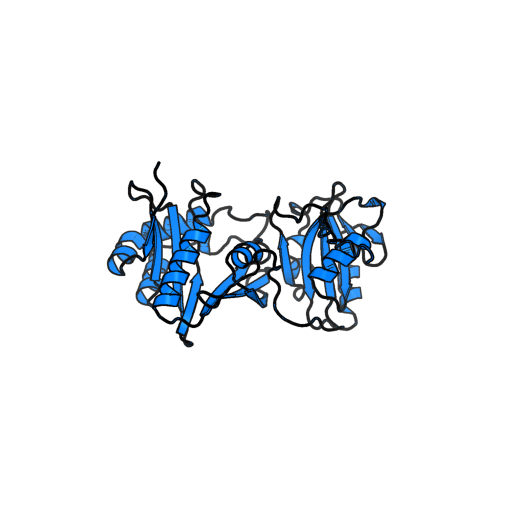 3.283 -12.536 1.00 95.44 184 LEU A C 1
ATOM 1364 O O . LEU A 1 184 ? 15.088 3.290 -13.591 1.00 95.44 184 LEU A O 1
ATOM 1368 N N . VAL A 1 185 ? 13.399 2.497 -12.321 1.00 96.56 185 VAL A N 1
ATOM 1369 C CA . VAL A 1 185 ? 12.746 1.712 -13.373 1.00 96.56 185 VAL A CA 1
ATOM 1370 C C . VAL A 1 185 ? 11.315 2.207 -13.516 1.00 96.56 185 VAL A C 1
ATOM 1372 O O . VAL A 1 185 ? 10.492 1.999 -12.627 1.00 96.56 185 VAL A O 1
ATOM 1375 N N . GLY A 1 186 ? 11.025 2.894 -14.618 1.00 95.62 186 GLY A N 1
ATOM 1376 C CA . GLY A 1 186 ? 9.666 3.264 -15.000 1.00 95.62 186 GLY A CA 1
ATOM 1377 C C . GLY A 1 186 ? 8.984 2.106 -15.722 1.00 95.62 186 GLY A C 1
ATOM 1378 O O . GLY A 1 186 ? 9.578 1.505 -16.618 1.00 95.62 186 GLY A O 1
ATOM 1379 N N . TRP A 1 187 ? 7.742 1.807 -15.349 1.00 96.19 187 TRP A N 1
ATOM 1380 C CA . TRP A 1 187 ? 6.971 0.705 -15.920 1.00 96.19 187 TRP A CA 1
ATOM 1381 C C . TRP A 1 187 ? 5.770 1.209 -16.708 1.00 96.19 187 TRP A C 1
ATOM 1383 O O . TRP A 1 187 ? 4.944 1.956 -16.173 1.00 96.19 187 TRP A O 1
ATOM 1393 N N . LEU A 1 188 ? 5.644 0.743 -17.951 1.00 95.12 188 LEU A N 1
ATOM 1394 C CA . LEU A 1 188 ? 4.492 0.993 -18.813 1.00 95.12 188 LEU A CA 1
ATOM 1395 C C . LEU A 1 188 ? 3.824 -0.321 -19.207 1.00 95.12 188 LEU A C 1
ATOM 1397 O O . LEU A 1 188 ? 4.497 -1.252 -19.639 1.00 95.12 188 LEU A O 1
ATOM 1401 N N . SER A 1 189 ? 2.503 -0.374 -19.121 1.00 93.88 189 SER A N 1
ATOM 1402 C CA . SER A 1 189 ? 1.684 -1.451 -19.667 1.00 93.88 189 SER A CA 1
ATOM 1403 C C . SER A 1 189 ? 1.102 -1.022 -21.006 1.00 93.88 189 SER A C 1
ATOM 1405 O O . SER A 1 189 ? 0.643 0.108 -21.151 1.00 93.88 189 SER A O 1
ATOM 1407 N N . GLY A 1 190 ? 1.093 -1.924 -21.977 1.00 90.38 190 GLY A N 1
ATOM 1408 C CA . GLY A 1 190 ? 0.512 -1.689 -23.293 1.00 90.38 190 GLY A CA 1
ATOM 1409 C C . GLY A 1 190 ? -0.034 -2.979 -23.905 1.00 90.38 190 GLY A C 1
ATOM 1410 O O . GLY A 1 190 ? 0.114 -4.054 -23.318 1.00 90.38 190 GLY A O 1
ATOM 1411 N N . PRO A 1 191 ? -0.646 -2.910 -25.099 1.00 86.44 191 PRO A N 1
ATOM 1412 C CA . PRO A 1 191 ? -1.214 -4.083 -25.769 1.00 86.44 191 PRO A CA 1
ATOM 1413 C C . PRO A 1 191 ? -0.189 -5.195 -26.044 1.00 86.44 191 PRO A C 1
ATOM 1415 O O . PRO A 1 191 ? -0.544 -6.370 -26.072 1.00 86.44 191 PRO A O 1
ATOM 1418 N N . ALA A 1 192 ? 1.083 -4.831 -26.232 1.00 88.25 192 ALA A N 1
ATOM 1419 C CA . ALA A 1 192 ? 2.170 -5.767 -26.518 1.00 88.25 192 ALA A CA 1
ATOM 1420 C C . ALA A 1 192 ? 2.751 -6.460 -25.268 1.00 88.25 192 ALA A C 1
ATOM 1422 O O . ALA A 1 192 ? 3.517 -7.415 -25.408 1.00 88.25 192 ALA A O 1
ATOM 1423 N N . GLY A 1 193 ? 2.387 -6.008 -24.062 1.00 94.75 193 GLY A N 1
ATOM 1424 C CA . GLY A 1 193 ? 2.935 -6.499 -22.800 1.00 94.75 193 GLY A CA 1
ATOM 1425 C C . GLY A 1 193 ? 3.383 -5.363 -21.883 1.00 94.75 193 GLY A C 1
ATOM 1426 O O . GLY A 1 193 ? 2.702 -4.343 -21.754 1.00 94.75 193 GLY A O 1
ATOM 1427 N N . LEU A 1 194 ? 4.530 -5.537 -21.230 1.00 96.75 194 LEU A N 1
ATOM 1428 C CA . LEU A 1 194 ? 5.069 -4.584 -20.260 1.00 96.75 194 LEU A CA 1
ATOM 1429 C C . LEU A 1 194 ? 6.447 -4.074 -20.702 1.00 96.75 194 LEU A C 1
ATOM 1431 O O . LEU A 1 194 ? 7.298 -4.848 -21.140 1.00 96.75 194 LEU A O 1
ATOM 1435 N N . LEU A 1 195 ? 6.683 -2.774 -20.551 1.00 96.62 195 LEU A N 1
ATOM 1436 C CA . LEU A 1 195 ? 7.965 -2.126 -20.805 1.00 96.62 195 LEU A CA 1
ATOM 1437 C C . LEU A 1 195 ? 8.577 -1.633 -19.492 1.00 96.62 195 LEU A C 1
ATOM 1439 O O . LEU A 1 195 ? 7.921 -0.924 -18.730 1.00 96.62 195 LEU A O 1
ATOM 1443 N N . ALA A 1 196 ? 9.845 -1.969 -19.268 1.00 96.88 196 ALA A N 1
ATOM 1444 C CA . ALA A 1 196 ? 10.690 -1.358 -18.248 1.00 96.88 196 ALA A CA 1
ATOM 1445 C C . ALA A 1 196 ? 11.639 -0.350 -18.902 1.00 96.88 196 ALA A C 1
ATOM 1447 O O . ALA A 1 196 ? 12.311 -0.696 -19.875 1.00 96.88 196 ALA A O 1
ATOM 1448 N N . VAL A 1 197 ? 11.740 0.858 -18.351 1.00 95.19 197 VAL A N 1
ATOM 1449 C CA . VAL A 1 197 ? 12.682 1.896 -18.798 1.00 95.19 197 VAL A CA 1
ATOM 1450 C C . VAL A 1 197 ? 13.568 2.313 -17.629 1.00 95.19 197 VAL A C 1
ATOM 1452 O O . VAL A 1 197 ? 13.072 2.784 -16.608 1.00 95.19 197 VAL A O 1
ATOM 1455 N N . VAL A 1 198 ? 14.883 2.135 -17.772 1.00 94.81 198 VAL A N 1
ATOM 1456 C CA . VAL A 1 198 ? 15.871 2.414 -16.721 1.00 94.81 198 VAL A CA 1
ATOM 1457 C C . VAL A 1 198 ? 16.461 3.816 -16.890 1.00 94.81 198 VAL A C 1
ATOM 1459 O O . VAL A 1 198 ? 17.159 4.085 -17.873 1.00 94.81 198 VAL A O 1
ATOM 1462 N N . GLY A 1 199 ? 16.225 4.684 -15.905 1.00 89.56 199 GLY A N 1
ATOM 1463 C CA . GLY A 1 199 ? 16.722 6.063 -15.841 1.00 89.56 199 GLY A CA 1
ATOM 1464 C C . GLY A 1 199 ? 17.533 6.345 -14.573 1.00 89.56 199 GLY A C 1
ATOM 1465 O O . GLY A 1 199 ? 17.647 5.482 -13.703 1.00 89.56 199 GLY A O 1
ATOM 1466 N N . ALA A 1 200 ? 18.104 7.547 -14.470 1.00 87.62 200 ALA A N 1
ATOM 1467 C CA . ALA A 1 200 ? 18.847 7.985 -13.288 1.00 87.62 200 ALA A CA 1
ATOM 1468 C C . ALA A 1 200 ? 18.613 9.471 -12.989 1.00 87.62 200 ALA A C 1
ATOM 1470 O O . ALA A 1 200 ? 18.384 10.246 -13.918 1.00 87.62 200 ALA A O 1
ATOM 1471 N N . GLY A 1 201 ? 18.685 9.850 -11.711 1.00 84.31 201 GLY A N 1
ATOM 1472 C CA . GLY A 1 201 ? 18.733 11.252 -11.277 1.00 84.31 201 GLY A CA 1
ATOM 1473 C C . GLY A 1 201 ? 17.479 12.094 -11.511 1.00 84.31 201 GLY A C 1
ATOM 1474 O O . GLY A 1 201 ? 17.562 13.317 -11.473 1.00 84.31 201 GLY A O 1
ATOM 1475 N N . VAL A 1 202 ? 16.331 11.470 -11.768 1.00 84.44 202 VAL A N 1
ATOM 1476 C CA . VAL A 1 202 ? 15.059 12.162 -12.037 1.00 84.44 202 VAL A CA 1
ATOM 1477 C C . VAL A 1 202 ? 14.019 11.799 -10.991 1.00 84.44 202 VAL A C 1
ATOM 1479 O O . VAL A 1 202 ? 14.125 10.762 -10.334 1.00 84.44 202 VAL A O 1
ATOM 1482 N N . ARG A 1 203 ? 12.986 12.626 -10.820 1.00 87.62 203 ARG A N 1
ATOM 1483 C CA . ARG A 1 203 ? 11.899 12.257 -9.905 1.00 87.62 203 ARG A CA 1
ATOM 1484 C C . ARG A 1 203 ? 11.094 11.069 -10.456 1.00 87.62 203 ARG A C 1
ATOM 1486 O O . ARG A 1 203 ? 11.023 10.903 -11.674 1.00 87.62 203 ARG A O 1
ATOM 1493 N N . PRO A 1 204 ? 10.419 10.259 -9.618 1.00 85.19 204 PRO A N 1
ATOM 1494 C CA . PRO A 1 204 ? 9.596 9.153 -10.111 1.00 85.19 204 PRO A CA 1
ATOM 1495 C C . PRO A 1 204 ? 8.494 9.583 -11.099 1.00 85.19 204 PRO A C 1
ATOM 1497 O O . PRO A 1 204 ? 8.208 8.856 -12.050 1.00 85.19 204 PRO A O 1
ATOM 1500 N N . GLU A 1 205 ? 7.901 10.771 -10.938 1.00 84.81 205 GLU A N 1
ATOM 1501 C CA . GLU A 1 205 ? 6.896 11.292 -11.879 1.00 84.81 205 GLU A CA 1
ATOM 1502 C C . GLU A 1 205 ? 7.513 11.606 -13.253 1.00 84.81 205 GLU A C 1
ATOM 1504 O O . GLU A 1 205 ? 6.927 11.326 -14.303 1.00 84.81 205 GLU A O 1
ATOM 1509 N N . GLU A 1 206 ? 8.727 12.154 -13.248 1.00 86.81 206 GLU A N 1
ATOM 1510 C CA . GLU A 1 206 ? 9.513 12.432 -14.449 1.00 86.81 206 GLU A CA 1
ATOM 1511 C C . GLU A 1 206 ? 9.998 11.140 -15.101 1.00 86.81 206 GLU A C 1
ATOM 1513 O O . GLU A 1 206 ? 9.950 11.036 -16.322 1.00 86.81 206 GLU A O 1
ATOM 1518 N N . ALA A 1 207 ? 10.379 10.131 -14.311 1.00 84.50 207 ALA A N 1
ATOM 1519 C CA . ALA A 1 207 ? 10.748 8.810 -14.805 1.00 84.50 207 ALA A CA 1
ATOM 1520 C C . ALA A 1 207 ? 9.592 8.159 -15.579 1.00 84.50 207 ALA A C 1
ATOM 1522 O O . ALA A 1 207 ? 9.818 7.598 -16.648 1.00 84.50 207 ALA A O 1
ATOM 1523 N N . LEU A 1 208 ? 8.347 8.281 -15.101 1.00 84.31 208 LEU A N 1
ATOM 1524 C CA . LEU A 1 208 ? 7.170 7.804 -15.839 1.00 84.31 208 LEU A CA 1
ATOM 1525 C C . LEU A 1 208 ? 6.940 8.574 -17.138 1.00 84.31 208 LEU A C 1
ATOM 1527 O O . LEU A 1 208 ? 6.634 7.971 -18.168 1.00 84.31 208 LEU A O 1
ATOM 1531 N N . ARG A 1 209 ? 7.079 9.903 -17.102 1.00 86.75 209 ARG A N 1
ATOM 1532 C CA . ARG A 1 209 ? 6.926 10.747 -18.292 1.00 86.75 209 ARG A CA 1
ATOM 1533 C C . ARG A 1 209 ? 8.003 10.422 -19.330 1.00 86.75 209 ARG A C 1
ATOM 1535 O O . ARG A 1 209 ? 7.685 10.198 -20.494 1.00 86.75 209 ARG A O 1
ATOM 1542 N N . ALA A 1 210 ? 9.257 10.328 -18.899 1.00 82.06 210 ALA A N 1
ATOM 1543 C CA . ALA A 1 210 ? 10.391 9.946 -19.727 1.00 82.06 210 ALA A CA 1
ATOM 1544 C C . ALA A 1 210 ? 10.232 8.525 -20.276 1.00 82.06 210 ALA A C 1
ATOM 1546 O O . ALA A 1 210 ? 10.495 8.310 -21.453 1.00 82.06 210 ALA A O 1
ATOM 1547 N N . ALA A 1 211 ? 9.735 7.576 -19.475 1.00 84.56 211 ALA A N 1
ATOM 1548 C CA . ALA A 1 211 ? 9.429 6.231 -19.944 1.00 84.56 211 ALA A CA 1
ATOM 1549 C C . ALA A 1 211 ? 8.387 6.258 -21.067 1.00 84.56 211 ALA A C 1
ATOM 1551 O O . ALA A 1 211 ? 8.614 5.637 -22.101 1.00 84.56 211 ALA A O 1
ATOM 1552 N N . ARG A 1 212 ? 7.279 7.004 -20.904 1.00 85.94 212 ARG A N 1
ATOM 1553 C CA . ARG A 1 212 ? 6.260 7.160 -21.961 1.00 85.94 212 ARG A CA 1
ATOM 1554 C C . ARG A 1 212 ? 6.860 7.737 -23.248 1.00 85.94 212 ARG A C 1
ATOM 1556 O O . ARG A 1 212 ? 6.582 7.215 -24.318 1.00 85.94 212 ARG A O 1
ATOM 1563 N N . HIS A 1 213 ? 7.672 8.793 -23.156 1.00 83.50 213 HIS A N 1
ATOM 1564 C CA . HIS A 1 213 ? 8.276 9.437 -24.333 1.00 83.50 213 HIS A CA 1
ATOM 1565 C C . HIS A 1 213 ? 9.400 8.616 -24.976 1.00 83.50 213 HIS A C 1
ATOM 1567 O O . HIS A 1 213 ? 9.587 8.679 -26.186 1.00 83.50 213 HIS A O 1
ATOM 1573 N N . GLY A 1 214 ? 10.156 7.867 -24.173 1.00 74.00 214 GLY A N 1
ATOM 1574 C CA . GLY A 1 214 ? 11.245 7.002 -24.621 1.00 74.00 214 GLY A CA 1
ATOM 1575 C C . GLY A 1 214 ? 10.791 5.605 -25.041 1.00 74.00 214 GLY A C 1
ATOM 1576 O O . GLY A 1 214 ? 11.625 4.796 -25.449 1.00 74.00 214 GLY A O 1
ATOM 1577 N N . ALA A 1 215 ? 9.495 5.296 -24.929 1.00 79.75 215 ALA A N 1
ATOM 1578 C CA . ALA A 1 215 ? 8.947 4.026 -25.370 1.00 79.75 215 ALA A CA 1
ATOM 1579 C C . ALA A 1 215 ? 9.179 3.868 -26.883 1.00 79.75 215 ALA A C 1
ATOM 1581 O O . ALA A 1 215 ? 8.812 4.758 -27.656 1.00 79.75 215 ALA A O 1
ATOM 1582 N N . PRO A 1 216 ? 9.776 2.753 -27.340 1.00 81.06 216 PRO A N 1
ATOM 1583 C CA . PRO A 1 216 ? 9.945 2.515 -28.767 1.00 81.06 216 PRO A CA 1
ATOM 1584 C C . PRO A 1 216 ? 8.591 2.548 -29.472 1.00 81.06 216 PRO A C 1
ATOM 1586 O O . PRO A 1 216 ? 7.623 1.999 -28.949 1.00 81.06 216 PRO A O 1
ATOM 1589 N N . GLY A 1 217 ? 8.529 3.095 -30.691 1.00 80.31 217 GLY A N 1
ATOM 1590 C CA . GLY A 1 217 ? 7.276 3.149 -31.459 1.00 80.31 217 GLY A CA 1
ATOM 1591 C C . GLY A 1 217 ? 6.591 1.780 -31.601 1.00 80.31 217 GLY A C 1
ATOM 1592 O O . GLY A 1 217 ? 5.369 1.692 -31.569 1.00 80.31 217 GLY A O 1
ATOM 1593 N N . ALA A 1 218 ? 7.376 0.698 -31.642 1.00 76.25 218 ALA A N 1
ATOM 1594 C CA . ALA A 1 218 ? 6.886 -0.680 -31.683 1.00 76.25 218 ALA A CA 1
ATOM 1595 C C . ALA A 1 218 ? 6.152 -1.154 -30.407 1.00 76.25 218 ALA A C 1
ATOM 1597 O O . ALA A 1 218 ? 5.441 -2.152 -30.467 1.00 76.25 218 ALA A O 1
ATOM 1598 N N . PHE A 1 219 ? 6.322 -0.487 -29.258 1.00 83.25 219 PHE A N 1
ATOM 1599 C CA . PHE A 1 219 ? 5.577 -0.791 -28.028 1.00 83.25 219 PHE A CA 1
ATOM 1600 C C . PHE A 1 219 ? 4.149 -0.217 -28.060 1.00 83.25 219 PHE A C 1
ATOM 1602 O O . PHE A 1 219 ? 3.262 -0.724 -27.373 1.00 83.25 219 PHE A O 1
ATOM 1609 N N . GLY A 1 220 ? 3.910 0.799 -28.897 1.00 80.25 220 GLY A N 1
ATOM 1610 C CA . GLY A 1 220 ? 2.620 1.475 -29.003 1.00 80.25 220 GLY A CA 1
ATOM 1611 C C . GLY A 1 220 ? 2.302 2.366 -27.791 1.00 80.25 220 GLY A C 1
ATOM 1612 O O . GLY A 1 220 ? 3.196 2.696 -27.006 1.00 80.25 220 GLY A O 1
ATOM 1613 N N . PRO A 1 221 ? 1.036 2.799 -27.637 1.00 79.69 221 PRO A N 1
ATOM 1614 C CA . PRO A 1 221 ? 0.627 3.636 -26.515 1.00 79.69 221 PRO A CA 1
ATOM 1615 C C . PRO A 1 221 ? 0.754 2.855 -25.199 1.00 79.69 221 PRO A C 1
ATOM 1617 O O . PRO A 1 221 ? 0.076 1.849 -24.989 1.00 79.69 221 PRO A O 1
ATOM 1620 N N . GLY A 1 222 ? 1.649 3.317 -24.325 1.00 84.94 222 GLY A N 1
ATOM 1621 C CA . GLY A 1 222 ? 1.885 2.739 -23.006 1.00 84.94 222 GLY A CA 1
ATOM 1622 C C . GLY A 1 222 ? 1.278 3.578 -21.884 1.00 84.94 222 GLY A C 1
ATOM 1623 O O . GLY A 1 222 ? 1.464 4.799 -21.834 1.00 84.94 222 GLY A O 1
ATOM 1624 N N . GLU A 1 223 ? 0.613 2.910 -20.945 1.00 90.25 223 GLU A N 1
ATOM 1625 C CA . GLU A 1 223 ? 0.119 3.503 -19.705 1.00 90.25 223 GLU A CA 1
ATOM 1626 C C . GLU A 1 223 ? 1.072 3.199 -18.533 1.00 90.25 223 GLU A C 1
ATOM 1628 O O . GLU A 1 223 ? 1.422 2.043 -18.310 1.00 90.25 223 GLU A O 1
ATOM 1633 N N . PRO A 1 224 ? 1.513 4.201 -17.758 1.00 91.31 224 PRO A N 1
ATOM 1634 C CA . PRO A 1 224 ? 2.242 4.065 -16.518 1.00 91.31 224 PRO A CA 1
ATOM 1635 C C . PRO A 1 224 ? 1.519 3.147 -15.563 1.00 91.31 224 PRO A C 1
ATOM 1637 O O . PRO A 1 224 ? 0.336 3.334 -15.282 1.00 91.31 224 PRO A O 1
ATOM 1640 N N . VAL A 1 225 ? 2.268 2.204 -15.011 1.00 93.94 225 VAL A N 1
ATOM 1641 C CA . VAL A 1 225 ? 1.754 1.271 -14.006 1.00 93.94 225 VAL A CA 1
ATOM 1642 C C . VAL A 1 225 ? 2.599 1.231 -12.740 1.00 93.94 225 VAL A C 1
ATOM 1644 O O . VAL A 1 225 ? 2.115 0.770 -11.706 1.00 93.94 225 VAL A O 1
ATOM 1647 N N . GLY A 1 226 ? 3.818 1.776 -12.759 1.00 94.62 226 GLY A N 1
ATOM 1648 C CA . GLY A 1 226 ? 4.635 1.853 -11.555 1.00 94.62 226 GLY A CA 1
ATOM 1649 C C . GLY A 1 226 ? 6.027 2.430 -11.756 1.00 94.62 226 GLY A C 1
ATOM 1650 O O . GLY A 1 226 ? 6.478 2.647 -12.879 1.00 94.62 226 GLY A O 1
ATOM 1651 N N . VAL A 1 227 ? 6.704 2.657 -10.633 1.00 95.50 227 VAL A N 1
ATOM 1652 C CA . VAL A 1 227 ? 8.105 3.077 -10.574 1.00 95.50 227 VAL A CA 1
ATOM 1653 C C . VAL A 1 227 ? 8.817 2.316 -9.472 1.00 95.50 227 VAL A C 1
ATOM 1655 O O . VAL A 1 227 ? 8.274 2.155 -8.372 1.00 95.50 227 VAL A O 1
ATOM 1658 N N . ASP A 1 228 ? 10.043 1.904 -9.770 1.00 96.81 228 ASP A N 1
ATOM 1659 C CA . ASP A 1 228 ? 10.998 1.407 -8.789 1.00 96.81 228 ASP A CA 1
ATOM 1660 C C . ASP A 1 228 ? 12.156 2.366 -8.606 1.00 96.81 228 ASP A C 1
ATOM 1662 O O . ASP A 1 228 ? 12.526 3.077 -9.537 1.00 96.81 228 ASP A O 1
ATOM 1666 N N . LEU A 1 229 ? 12.746 2.336 -7.418 1.00 95.12 229 LEU A N 1
ATOM 1667 C CA . LEU A 1 229 ? 13.843 3.192 -7.016 1.00 95.12 229 LEU A CA 1
ATOM 1668 C C . LEU A 1 229 ? 14.908 2.380 -6.280 1.00 95.12 229 LEU A C 1
ATOM 1670 O O . LEU A 1 229 ? 14.643 1.704 -5.279 1.00 95.12 229 LEU A O 1
ATOM 1674 N N . TRP A 1 230 ? 16.138 2.503 -6.758 1.00 95.25 230 TRP A N 1
ATOM 1675 C CA . TRP A 1 230 ? 17.344 2.196 -6.012 1.00 95.25 230 TRP A CA 1
ATOM 1676 C C . TRP A 1 230 ? 17.963 3.531 -5.595 1.00 95.25 230 TRP A C 1
ATOM 1678 O O . TRP A 1 230 ? 18.589 4.213 -6.403 1.00 95.25 230 TRP A O 1
ATOM 1688 N N . GLU A 1 231 ? 17.741 3.906 -4.335 1.00 92.81 231 GLU A N 1
ATOM 1689 C CA . GLU A 1 231 ? 18.283 5.146 -3.765 1.00 92.81 231 GLU A CA 1
ATOM 1690 C C . GLU A 1 231 ? 19.785 5.035 -3.548 1.00 92.81 231 GLU A C 1
ATOM 1692 O O . GLU A 1 231 ? 20.256 3.993 -3.075 1.00 92.81 231 GLU A O 1
ATOM 1697 N N . ASP A 1 232 ? 20.488 6.129 -3.843 1.00 92.94 232 ASP A N 1
ATOM 1698 C CA . ASP A 1 232 ? 21.936 6.254 -3.673 1.00 92.94 232 ASP A CA 1
ATOM 1699 C C . ASP A 1 232 ? 22.687 5.045 -4.252 1.00 92.94 232 ASP A C 1
ATOM 1701 O O . ASP A 1 232 ? 23.393 4.294 -3.570 1.00 92.94 232 ASP A O 1
ATOM 1705 N N . ALA A 1 233 ? 22.400 4.759 -5.521 1.00 95.62 233 ALA A N 1
ATOM 1706 C CA . ALA A 1 233 ? 22.896 3.565 -6.167 1.00 95.62 233 ALA A CA 1
ATOM 1707 C C . ALA A 1 233 ? 24.385 3.726 -6.525 1.00 95.62 233 ALA A C 1
ATOM 1709 O O . ALA A 1 233 ? 24.823 4.815 -6.908 1.00 95.62 233 ALA A O 1
ATOM 1710 N N . PRO A 1 234 ? 25.189 2.648 -6.439 1.00 96.44 234 PRO A N 1
ATOM 1711 C CA . PRO A 1 234 ? 26.581 2.702 -6.865 1.00 96.44 234 PRO A CA 1
ATOM 1712 C C . PRO A 1 234 ? 26.689 3.017 -8.370 1.00 96.44 234 PRO A C 1
ATOM 1714 O O . PRO A 1 234 ? 25.747 2.744 -9.122 1.00 96.44 234 PRO A O 1
ATOM 1717 N N . PRO A 1 235 ? 27.844 3.520 -8.850 1.00 94.81 235 PRO A N 1
ATOM 1718 C CA . PRO A 1 235 ? 28.021 3.925 -10.249 1.00 94.81 235 PRO A CA 1
ATOM 1719 C C . PRO A 1 235 ? 27.676 2.847 -11.289 1.00 94.81 235 PRO A C 1
ATOM 1721 O O . PRO A 1 235 ? 27.310 3.157 -12.421 1.00 94.81 235 PRO A O 1
ATOM 1724 N N . ASP A 1 236 ? 27.771 1.568 -10.926 1.00 95.31 236 ASP A N 1
ATOM 1725 C CA . ASP A 1 236 ? 27.459 0.442 -11.798 1.00 95.31 236 ASP A CA 1
ATOM 1726 C C . ASP A 1 236 ? 26.039 -0.123 -11.651 1.00 95.31 236 ASP A C 1
ATOM 1728 O O . ASP A 1 236 ? 25.670 -1.034 -12.398 1.00 95.31 236 ASP A O 1
ATOM 1732 N N . ALA A 1 237 ? 25.204 0.424 -10.764 1.00 95.94 237 ALA A N 1
ATOM 1733 C CA . ALA A 1 237 ? 23.850 -0.067 -10.512 1.00 95.94 237 ALA A CA 1
ATOM 1734 C C . ALA A 1 237 ? 23.003 -0.158 -11.785 1.00 95.94 237 ALA A C 1
ATOM 1736 O O . ALA A 1 237 ? 22.309 -1.152 -12.009 1.00 95.94 237 ALA A O 1
ATOM 1737 N N . ARG A 1 238 ? 23.110 0.838 -12.675 1.00 94.88 238 ARG A N 1
ATOM 1738 C CA . ARG A 1 238 ? 22.414 0.820 -13.968 1.00 94.88 238 ARG A CA 1
ATOM 1739 C C . ARG A 1 238 ? 22.845 -0.376 -14.818 1.00 94.88 238 ARG A C 1
ATOM 1741 O O . ARG A 1 238 ? 21.989 -1.056 -15.379 1.00 94.88 238 ARG A O 1
ATOM 1748 N N . ARG A 1 239 ? 24.148 -0.667 -14.886 1.00 95.25 239 ARG A N 1
ATOM 1749 C CA . ARG A 1 239 ? 24.694 -1.831 -15.606 1.00 95.25 239 ARG A CA 1
ATOM 1750 C C . ARG A 1 239 ? 24.219 -3.144 -14.977 1.00 95.25 239 ARG A C 1
ATOM 1752 O O . ARG A 1 239 ? 23.841 -4.062 -15.696 1.00 95.25 239 ARG A O 1
ATOM 1759 N N . LEU A 1 240 ? 24.185 -3.222 -13.647 1.00 96.12 240 LEU A N 1
ATOM 1760 C CA . LEU A 1 240 ? 23.699 -4.401 -12.926 1.00 96.12 240 LEU A CA 1
ATOM 1761 C C . LEU A 1 240 ? 22.216 -4.677 -13.216 1.00 96.12 240 LEU A C 1
ATOM 1763 O O . LEU A 1 240 ? 21.859 -5.808 -13.548 1.00 96.12 240 LEU A O 1
ATOM 1767 N N . LEU A 1 241 ? 21.353 -3.659 -13.137 1.00 96.44 241 LEU A N 1
ATOM 1768 C CA . LEU A 1 241 ? 19.921 -3.810 -13.419 1.00 96.44 241 LEU A CA 1
ATOM 1769 C C . LEU A 1 241 ? 19.659 -4.178 -14.883 1.00 96.44 241 LEU A C 1
ATOM 1771 O O . LEU A 1 241 ? 18.920 -5.121 -15.158 1.00 96.44 241 LEU A O 1
ATOM 1775 N N . THR A 1 242 ? 20.291 -3.473 -15.822 1.00 95.75 242 THR A N 1
ATOM 1776 C CA . THR A 1 242 ? 20.159 -3.738 -17.266 1.00 95.75 242 THR A CA 1
ATOM 1777 C C . THR A 1 242 ? 20.663 -5.129 -17.657 1.00 95.75 242 THR A C 1
ATOM 1779 O O . THR A 1 242 ? 20.022 -5.815 -18.456 1.00 95.75 242 THR A O 1
ATOM 1782 N N . GLY A 1 243 ? 21.754 -5.598 -17.042 1.00 96.81 243 GLY A N 1
ATOM 1783 C CA . GLY A 1 243 ? 22.250 -6.964 -17.207 1.00 96.81 243 GLY A CA 1
ATOM 1784 C C . GLY A 1 243 ? 21.228 -8.015 -16.764 1.00 96.81 243 GLY A C 1
ATOM 1785 O O . GLY A 1 243 ? 20.942 -8.947 -17.512 1.00 96.81 243 GLY A O 1
ATOM 1786 N N . ARG A 1 244 ? 20.602 -7.830 -15.592 1.00 97.25 244 ARG A N 1
ATOM 1787 C CA . ARG A 1 244 ? 19.553 -8.743 -15.100 1.00 97.25 244 ARG A CA 1
ATOM 1788 C C . ARG A 1 244 ? 18.292 -8.708 -15.968 1.00 97.25 244 ARG A C 1
ATOM 1790 O O . ARG A 1 244 ? 17.732 -9.759 -16.259 1.00 97.25 244 ARG A O 1
ATOM 1797 N N . LEU A 1 245 ? 17.865 -7.526 -16.418 1.00 97.69 245 LEU A N 1
ATOM 1798 C CA . LEU A 1 245 ? 16.688 -7.374 -17.283 1.00 97.69 245 LEU A CA 1
ATOM 1799 C C . LEU A 1 245 ? 16.875 -8.036 -18.654 1.00 97.69 245 LEU A C 1
ATOM 1801 O O . LEU A 1 245 ? 15.932 -8.637 -19.157 1.00 97.69 245 LEU A O 1
ATOM 1805 N N . THR A 1 246 ? 18.082 -8.001 -19.224 1.00 96.31 246 THR A N 1
ATOM 1806 C CA . THR A 1 246 ? 18.401 -8.697 -20.488 1.00 96.31 246 THR A CA 1
ATOM 1807 C C . THR A 1 246 ? 18.143 -10.207 -20.407 1.00 96.31 246 THR A C 1
ATOM 1809 O O . THR A 1 246 ? 17.740 -10.814 -21.392 1.00 96.31 246 THR A O 1
ATOM 1812 N N . GLY A 1 247 ? 18.325 -10.817 -19.231 1.00 94.81 247 GLY A N 1
ATOM 1813 C CA . GLY A 1 247 ? 18.034 -12.239 -19.014 1.00 94.81 247 GLY A CA 1
ATOM 1814 C C . GLY A 1 247 ? 16.543 -12.576 -18.888 1.00 94.81 247 GLY A C 1
ATOM 1815 O O . GLY A 1 247 ? 16.189 -13.750 -18.876 1.00 94.81 247 GLY A O 1
ATOM 1816 N N . LEU A 1 248 ? 15.670 -11.570 -18.771 1.00 97.44 248 LEU A N 1
ATOM 1817 C CA . LEU A 1 248 ? 14.239 -11.737 -18.481 1.00 97.44 248 LEU A CA 1
ATOM 1818 C C . LEU A 1 248 ? 13.324 -11.142 -19.559 1.00 97.44 248 LEU A C 1
ATOM 1820 O O . LEU A 1 248 ? 12.151 -11.503 -19.642 1.00 97.44 248 LEU A O 1
ATOM 1824 N N . ALA A 1 249 ? 13.834 -10.203 -20.351 1.00 97.56 249 ALA A N 1
ATOM 1825 C CA . ALA A 1 249 ? 13.074 -9.412 -21.304 1.00 97.56 249 ALA A CA 1
ATOM 1826 C C . ALA A 1 249 ? 13.912 -9.071 -22.535 1.00 97.56 249 ALA A C 1
ATOM 1828 O O . ALA A 1 249 ? 15.138 -8.977 -22.483 1.00 97.56 249 ALA A O 1
ATOM 1829 N N . ARG A 1 250 ? 13.230 -8.820 -23.655 1.00 96.12 250 ARG A N 1
ATOM 1830 C CA . ARG A 1 250 ? 13.886 -8.442 -24.906 1.00 96.12 250 ARG A CA 1
ATOM 1831 C C . ARG A 1 250 ? 14.309 -6.967 -24.842 1.00 96.12 250 ARG A C 1
ATOM 1833 O O . ARG A 1 250 ? 13.428 -6.119 -24.681 1.00 96.12 250 ARG A O 1
ATOM 1840 N N . PRO A 1 251 ? 15.593 -6.618 -25.017 1.00 95.44 251 PRO A N 1
ATOM 1841 C CA . PRO A 1 251 ? 15.991 -5.222 -25.174 1.00 95.44 251 PRO A CA 1
ATOM 1842 C C . PRO A 1 251 ? 15.396 -4.657 -26.471 1.00 95.44 251 PRO A C 1
ATOM 1844 O O . PRO A 1 251 ? 15.424 -5.311 -27.512 1.00 95.44 251 PRO A O 1
ATOM 1847 N N . VAL A 1 252 ? 14.825 -3.455 -26.404 1.00 93.75 252 VAL A N 1
ATOM 1848 C CA . VAL A 1 252 ? 14.140 -2.810 -27.545 1.00 93.75 252 VAL A CA 1
ATOM 1849 C C . VAL A 1 252 ? 14.673 -1.413 -27.864 1.00 93.75 252 VAL A C 1
ATOM 1851 O O . VAL A 1 252 ? 14.493 -0.932 -28.976 1.00 93.75 252 VAL A O 1
ATOM 1854 N N . ALA A 1 253 ? 15.352 -0.781 -26.908 1.00 91.56 253 ALA A N 1
ATOM 1855 C CA . ALA A 1 253 ? 16.146 0.435 -27.068 1.00 91.56 253 ALA A CA 1
ATOM 1856 C C . ALA A 1 253 ? 17.147 0.527 -25.895 1.00 91.56 253 ALA A C 1
ATOM 1858 O O . ALA A 1 253 ? 17.016 -0.236 -24.930 1.00 91.56 253 ALA A O 1
ATOM 1859 N N . PRO A 1 254 ? 18.143 1.431 -25.925 1.00 90.50 254 PRO A N 1
ATOM 1860 C CA . PRO A 1 254 ? 19.061 1.617 -24.803 1.00 90.50 254 PRO A CA 1
ATOM 1861 C C . PRO A 1 254 ? 18.324 1.881 -23.480 1.00 90.50 254 PRO A C 1
ATOM 1863 O O . PRO A 1 254 ? 17.667 2.903 -23.308 1.00 90.50 254 PRO A O 1
ATOM 1866 N N . GLY A 1 255 ? 18.435 0.944 -22.532 1.00 91.62 255 GLY A N 1
ATOM 1867 C CA . GLY A 1 255 ? 17.765 1.028 -21.231 1.00 91.62 255 GLY A CA 1
ATOM 1868 C C . GLY A 1 255 ? 16.272 0.677 -21.236 1.00 91.62 255 GLY A C 1
ATOM 1869 O O . GLY A 1 255 ? 15.645 0.824 -20.190 1.00 91.62 255 GLY A O 1
ATOM 1870 N N . ALA A 1 256 ? 15.713 0.202 -22.355 1.00 94.25 256 ALA A N 1
ATOM 1871 C CA . ALA A 1 256 ? 14.311 -0.192 -22.477 1.00 94.25 256 ALA A CA 1
ATOM 1872 C C . ALA A 1 256 ? 14.162 -1.694 -22.768 1.00 94.25 256 ALA A C 1
ATOM 1874 O O . ALA A 1 256 ? 14.763 -2.225 -23.709 1.00 94.25 256 ALA A O 1
ATOM 1875 N N . TYR A 1 257 ? 13.322 -2.366 -21.980 1.00 96.44 257 TYR A N 1
ATOM 1876 C CA . TYR A 1 257 ? 13.175 -3.823 -21.971 1.00 96.44 257 TYR A CA 1
ATOM 1877 C C . TYR A 1 257 ? 11.712 -4.225 -22.062 1.00 96.44 257 TYR A C 1
ATOM 1879 O O . TYR A 1 257 ? 10.897 -3.815 -21.237 1.00 96.44 257 TYR A O 1
ATOM 1887 N N . HIS A 1 258 ? 11.393 -5.045 -23.058 1.00 96.38 258 HIS A N 1
ATOM 1888 C CA . HIS A 1 258 ? 10.044 -5.503 -23.340 1.00 96.38 258 HIS A CA 1
ATOM 1889 C C . HIS A 1 258 ? 9.813 -6.926 -22.829 1.00 96.38 258 HIS A C 1
ATOM 1891 O O . HIS A 1 258 ? 10.462 -7.881 -23.268 1.00 96.38 258 HIS A O 1
ATOM 1897 N N . PHE A 1 259 ? 8.834 -7.061 -21.946 1.00 97.62 259 PHE A N 1
ATOM 1898 C CA . PHE A 1 259 ? 8.276 -8.326 -21.505 1.00 97.62 259 PHE A CA 1
ATOM 1899 C C . PHE A 1 259 ? 7.052 -8.635 -22.364 1.00 97.62 259 PHE A C 1
ATOM 1901 O O . PHE A 1 259 ? 6.062 -7.908 -22.309 1.00 97.62 259 PHE A O 1
ATOM 1908 N N . ALA A 1 260 ? 7.092 -9.740 -23.112 1.00 95.81 260 ALA A N 1
ATOM 1909 C CA . ALA A 1 260 ? 5.956 -10.245 -23.891 1.00 95.81 260 ALA A CA 1
ATOM 1910 C C . ALA A 1 260 ? 4.908 -10.929 -22.986 1.00 95.81 260 ALA A C 1
ATOM 1912 O O . ALA A 1 260 ? 4.513 -12.074 -23.196 1.00 95.81 260 ALA A O 1
ATOM 1913 N N . ALA A 1 261 ? 4.522 -10.243 -21.913 1.00 96.56 261 ALA A N 1
ATOM 1914 C CA . ALA A 1 261 ? 3.569 -10.690 -20.917 1.00 96.56 261 ALA A CA 1
ATOM 1915 C C . ALA A 1 261 ? 2.893 -9.467 -20.279 1.00 96.56 261 ALA A C 1
ATOM 1917 O O . ALA A 1 261 ? 3.528 -8.417 -20.141 1.00 96.56 261 ALA A O 1
ATOM 1918 N N . PRO A 1 262 ? 1.623 -9.587 -19.862 1.00 95.25 262 PRO A N 1
ATOM 1919 C CA . PRO A 1 262 ? 0.958 -8.532 -19.114 1.00 95.25 262 PRO A CA 1
ATOM 1920 C C . PRO A 1 262 ? 1.602 -8.377 -17.729 1.00 95.25 262 PRO A C 1
ATOM 1922 O O . PRO A 1 262 ? 2.233 -9.307 -17.211 1.00 95.25 262 PRO A O 1
ATOM 1925 N N . ARG A 1 263 ? 1.444 -7.205 -17.108 1.00 95.25 263 ARG A N 1
ATOM 1926 C CA . ARG A 1 263 ? 2.152 -6.846 -15.866 1.00 95.25 263 ARG A CA 1
ATOM 1927 C C . ARG A 1 263 ? 1.885 -7.796 -14.692 1.00 95.25 263 ARG A C 1
ATOM 1929 O O . ARG A 1 263 ? 2.742 -7.944 -13.826 1.00 95.25 263 ARG A O 1
ATOM 1936 N N . GLU A 1 264 ? 0.725 -8.451 -14.682 1.00 95.12 264 GLU A N 1
ATOM 1937 C CA . GLU A 1 264 ? 0.280 -9.433 -13.687 1.00 95.12 264 GLU A CA 1
ATOM 1938 C C . GLU A 1 264 ? 1.118 -10.720 -13.738 1.00 95.12 264 GLU A C 1
ATOM 1940 O O . GLU A 1 264 ? 1.056 -11.534 -12.823 1.00 95.12 264 GLU A O 1
ATOM 1945 N N . ARG A 1 265 ? 1.889 -10.926 -14.813 1.00 96.75 265 ARG A N 1
ATOM 1946 C CA . ARG A 1 265 ? 2.755 -12.096 -15.017 1.00 96.75 265 ARG A CA 1
ATOM 1947 C C . ARG A 1 265 ? 4.246 -11.766 -14.957 1.00 96.75 265 ARG A C 1
ATOM 1949 O O . ARG A 1 265 ? 5.070 -12.672 -15.045 1.00 96.75 265 ARG A O 1
ATOM 1956 N N . VAL A 1 266 ? 4.616 -10.494 -14.800 1.00 97.75 266 VAL A N 1
ATOM 1957 C CA . VAL A 1 266 ? 6.021 -10.070 -14.750 1.00 97.75 266 VAL A CA 1
ATOM 1958 C C . VAL A 1 266 ? 6.470 -9.961 -13.294 1.00 97.75 266 VAL A C 1
ATOM 1960 O O . VAL A 1 266 ? 6.302 -8.928 -12.651 1.00 97.75 266 VAL A O 1
ATOM 1963 N N . GLY A 1 267 ? 7.072 -11.032 -12.766 1.00 97.00 267 GLY A N 1
ATOM 1964 C CA . GLY A 1 267 ? 7.454 -11.130 -11.348 1.00 97.00 267 GLY A CA 1
ATOM 1965 C C . GLY A 1 267 ? 8.340 -9.983 -10.844 1.00 97.00 267 GLY A C 1
ATOM 1966 O O . GLY A 1 267 ? 8.117 -9.474 -9.750 1.00 97.00 267 GLY A O 1
ATOM 1967 N N . VAL A 1 268 ? 9.277 -9.503 -11.667 1.00 97.56 268 VAL A N 1
ATOM 1968 C CA . VAL A 1 268 ? 10.162 -8.375 -11.316 1.00 97.56 268 VAL A CA 1
ATOM 1969 C C . VAL A 1 268 ? 9.460 -7.014 -11.300 1.00 97.56 268 VAL A C 1
ATOM 1971 O O . VAL A 1 268 ? 9.932 -6.103 -10.634 1.00 97.56 268 VAL A O 1
ATOM 1974 N N . HIS A 1 269 ? 8.315 -6.875 -11.971 1.00 97.50 269 HIS A N 1
ATOM 1975 C CA . HIS A 1 269 ? 7.432 -5.720 -11.801 1.00 97.50 269 HIS A CA 1
ATOM 1976 C C . HIS A 1 269 ? 6.567 -5.879 -10.545 1.00 97.50 269 HIS A C 1
ATOM 1978 O O . HIS A 1 269 ? 6.339 -4.910 -9.824 1.00 97.50 269 HIS A O 1
ATOM 1984 N N . LEU A 1 270 ? 6.090 -7.090 -10.254 1.00 96.88 270 LEU A N 1
ATOM 1985 C CA . LEU A 1 270 ? 5.274 -7.340 -9.065 1.00 96.88 270 LEU A CA 1
ATOM 1986 C C . LEU A 1 270 ? 6.064 -7.155 -7.770 1.00 96.88 270 LEU A C 1
ATOM 1988 O O . LEU A 1 270 ? 5.541 -6.582 -6.826 1.00 96.88 270 LEU A O 1
ATOM 1992 N N . MET A 1 271 ? 7.310 -7.625 -7.734 1.00 97.12 271 MET A N 1
ATOM 1993 C CA . MET A 1 271 ? 8.186 -7.595 -6.563 1.00 97.12 271 MET A CA 1
ATOM 1994 C C . MET A 1 271 ? 9.614 -7.253 -7.010 1.00 97.12 271 MET A C 1
ATOM 1996 O O . MET A 1 271 ? 10.431 -8.157 -7.218 1.00 97.12 271 MET A O 1
ATOM 2000 N N . PRO A 1 272 ? 9.962 -5.965 -7.167 1.00 97.44 272 PRO A N 1
ATOM 2001 C CA . PRO A 1 272 ? 11.248 -5.544 -7.738 1.00 97.44 272 PRO A CA 1
ATOM 2002 C C . PRO A 1 272 ? 12.461 -5.972 -6.915 1.00 97.44 272 PRO A C 1
ATOM 2004 O O . PRO A 1 272 ? 13.562 -6.123 -7.445 1.00 97.44 272 PRO A O 1
ATOM 2007 N N . ARG A 1 273 ? 12.257 -6.295 -5.636 1.00 96.56 273 ARG A N 1
ATOM 2008 C CA . ARG A 1 273 ? 13.310 -6.842 -4.779 1.00 96.56 273 ARG A CA 1
ATOM 2009 C C . ARG A 1 273 ? 13.767 -8.245 -5.183 1.00 96.56 273 ARG A C 1
ATOM 2011 O O . ARG A 1 273 ? 14.860 -8.650 -4.799 1.00 96.56 273 ARG A O 1
ATOM 2018 N N . THR A 1 274 ? 12.985 -8.949 -6.007 1.00 96.06 274 THR A N 1
ATOM 2019 C CA . THR A 1 274 ? 13.410 -10.192 -6.678 1.00 96.06 274 THR A CA 1
ATOM 2020 C C . THR A 1 274 ? 14.387 -9.926 -7.825 1.00 96.06 274 THR A C 1
ATOM 2022 O O . THR A 1 274 ? 15.250 -10.758 -8.094 1.00 96.06 274 THR A O 1
ATOM 2025 N N . LEU A 1 275 ? 14.314 -8.747 -8.460 1.00 96.56 275 LEU A N 1
ATOM 2026 C CA . LEU A 1 275 ? 15.304 -8.302 -9.439 1.00 96.56 275 LEU A CA 1
ATOM 2027 C C . LEU A 1 275 ? 16.578 -7.837 -8.744 1.00 96.56 275 LEU A C 1
ATOM 2029 O O . LEU A 1 275 ? 17.659 -8.177 -9.210 1.00 96.56 275 LEU A O 1
ATOM 2033 N N . HIS A 1 276 ? 16.479 -7.070 -7.654 1.00 96.38 276 HIS A N 1
ATOM 2034 C CA . HIS A 1 276 ? 17.619 -6.675 -6.822 1.00 96.38 276 HIS A CA 1
ATOM 2035 C C . HIS A 1 276 ? 17.167 -6.252 -5.410 1.00 96.38 276 HIS A C 1
ATOM 2037 O O . HIS A 1 276 ? 16.275 -5.416 -5.307 1.00 96.38 276 HIS A O 1
ATOM 2043 N N . PRO A 1 277 ? 17.808 -6.697 -4.311 1.00 94.62 277 PRO A N 1
ATOM 2044 C CA . PRO A 1 277 ? 17.317 -6.456 -2.944 1.00 94.62 277 PRO A CA 1
ATOM 2045 C C . PRO A 1 277 ? 17.193 -4.975 -2.542 1.00 94.62 277 PRO A C 1
ATOM 2047 O O . PRO A 1 277 ? 16.393 -4.653 -1.663 1.00 94.62 277 PRO A O 1
ATOM 2050 N N . ARG A 1 278 ? 17.964 -4.079 -3.180 1.00 95.06 278 ARG A N 1
ATOM 2051 C CA . ARG A 1 278 ? 17.913 -2.615 -2.966 1.00 95.06 278 ARG A CA 1
ATOM 2052 C C . ARG A 1 278 ? 16.915 -1.871 -3.865 1.00 95.06 278 ARG A C 1
ATOM 2054 O O . ARG A 1 278 ? 16.706 -0.680 -3.656 1.00 95.06 278 ARG A O 1
ATOM 2061 N N . LEU A 1 279 ? 16.322 -2.543 -4.853 1.00 96.56 279 LEU A N 1
ATOM 2062 C CA . LEU A 1 279 ? 15.348 -1.948 -5.764 1.00 96.56 279 LEU A CA 1
ATOM 2063 C C . LEU A 1 279 ? 13.948 -2.041 -5.143 1.00 96.56 279 LEU A C 1
ATOM 2065 O O . LEU A 1 279 ? 13.365 -3.122 -5.084 1.00 96.56 279 LEU A O 1
ATOM 2069 N N . ARG A 1 280 ? 13.425 -0.915 -4.655 1.00 96.00 280 ARG A N 1
ATOM 2070 C CA . ARG A 1 280 ? 12.106 -0.829 -4.009 1.00 96.00 280 ARG A CA 1
ATOM 2071 C C . ARG A 1 280 ? 11.057 -0.346 -4.994 1.00 96.00 280 ARG A C 1
ATOM 2073 O O . ARG A 1 280 ? 11.327 0.574 -5.759 1.00 96.00 280 ARG A O 1
ATOM 2080 N N . ALA A 1 281 ? 9.845 -0.877 -4.902 1.00 96.50 281 ALA A N 1
ATOM 2081 C CA . ALA A 1 281 ? 8.688 -0.220 -5.484 1.00 96.50 281 ALA A CA 1
ATOM 2082 C C . ALA A 1 281 ? 8.417 1.070 -4.701 1.00 96.50 281 ALA A C 1
ATOM 2084 O O . ALA A 1 281 ? 8.295 1.042 -3.477 1.00 96.50 281 ALA A O 1
ATOM 2085 N N . VAL A 1 282 ? 8.300 2.193 -5.406 1.00 94.94 282 VAL A N 1
ATOM 2086 C CA . VAL A 1 282 ? 7.872 3.481 -4.821 1.00 94.94 282 VAL A CA 1
ATOM 2087 C C . VAL A 1 282 ? 6.497 3.903 -5.322 1.00 94.94 282 VAL A C 1
ATOM 2089 O O . VAL A 1 282 ? 5.800 4.672 -4.669 1.00 94.94 282 VAL A O 1
ATOM 2092 N N . LEU A 1 283 ? 6.061 3.331 -6.447 1.00 93.88 283 LEU A N 1
ATOM 2093 C CA . LEU A 1 283 ? 4.724 3.518 -6.986 1.00 93.88 283 LEU A CA 1
ATOM 2094 C C . LEU A 1 283 ? 4.240 2.244 -7.681 1.00 93.88 283 LEU A C 1
ATOM 2096 O O . LEU A 1 283 ? 4.945 1.679 -8.519 1.00 93.88 283 LEU A O 1
ATOM 2100 N N . ARG A 1 284 ? 3.006 1.831 -7.386 1.00 94.75 284 ARG A N 1
ATOM 2101 C CA . ARG A 1 284 ? 2.224 0.888 -8.196 1.00 94.75 284 ARG A CA 1
ATOM 2102 C C . ARG A 1 284 ? 0.805 1.405 -8.331 1.00 94.75 284 ARG A C 1
ATOM 2104 O O . ARG A 1 284 ? 0.163 1.737 -7.334 1.00 94.75 284 ARG A O 1
ATOM 2111 N N . LEU A 1 285 ? 0.324 1.466 -9.562 1.00 92.06 285 LEU A N 1
ATOM 2112 C CA . LEU A 1 285 ? -1.029 1.894 -9.878 1.00 92.06 285 LEU A CA 1
ATOM 2113 C C . LEU A 1 285 ? -1.933 0.668 -9.968 1.00 92.06 285 LEU A C 1
ATOM 2115 O O . LEU A 1 285 ? -1.584 -0.326 -10.604 1.00 92.06 285 LEU A O 1
ATOM 2119 N N . ALA A 1 286 ? -3.077 0.741 -9.289 1.00 89.38 286 ALA A N 1
ATOM 2120 C CA . ALA A 1 286 ? -4.051 -0.340 -9.295 1.00 89.38 286 ALA A CA 1
ATOM 2121 C C . ALA A 1 286 ? -4.624 -0.539 -10.710 1.00 89.38 286 ALA A C 1
ATOM 2123 O O . ALA A 1 286 ? -4.832 0.459 -11.408 1.00 89.38 286 ALA A O 1
ATOM 2124 N N . PRO A 1 287 ? -4.943 -1.781 -11.110 1.00 88.56 287 PRO A N 1
ATOM 2125 C CA . PRO A 1 287 ? -5.631 -2.032 -12.367 1.00 88.56 287 PRO A CA 1
ATOM 2126 C C . PRO A 1 287 ? -6.911 -1.215 -12.541 1.00 88.56 287 PRO A C 1
ATOM 2128 O O . PRO A 1 287 ? -7.739 -1.139 -11.632 1.00 88.56 287 PRO A O 1
ATOM 2131 N N . GLY A 1 288 ? -7.058 -0.576 -13.704 1.00 84.31 288 GLY A N 1
ATOM 2132 C CA . GLY A 1 288 ? -8.184 0.305 -14.025 1.00 84.31 288 GLY A CA 1
ATOM 2133 C C . GLY A 1 288 ? -8.111 1.682 -13.354 1.00 84.31 288 GLY A C 1
ATOM 2134 O O . GLY A 1 288 ? -9.091 2.428 -13.361 1.00 84.31 288 GLY A O 1
ATOM 2135 N N . ARG A 1 289 ? -6.982 2.017 -12.719 1.00 77.88 289 ARG A N 1
ATOM 2136 C CA . ARG A 1 289 ? -6.707 3.322 -12.091 1.00 77.88 289 ARG A CA 1
ATOM 2137 C C . ARG A 1 289 ? -5.466 3.993 -12.674 1.00 77.88 289 ARG A C 1
ATOM 2139 O O . ARG A 1 289 ? -4.953 4.939 -12.073 1.00 77.88 289 ARG A O 1
ATOM 2146 N N . GLU A 1 290 ? -4.977 3.499 -13.804 1.00 79.75 290 GLU A N 1
ATOM 2147 C CA . GLU A 1 290 ? -3.944 4.149 -14.592 1.00 79.75 290 GLU A CA 1
ATOM 2148 C C . GLU A 1 290 ? -4.452 5.520 -15.067 1.00 79.75 290 GLU A C 1
ATOM 2150 O O . GLU A 1 290 ? -5.638 5.661 -15.381 1.00 79.75 290 GLU A O 1
ATOM 2155 N N . PRO A 1 291 ? -3.596 6.554 -15.100 1.00 68.06 291 PRO A N 1
ATOM 2156 C CA . PRO A 1 291 ? -3.970 7.840 -15.665 1.00 68.06 291 PRO A CA 1
ATOM 2157 C C . PRO A 1 291 ? -4.212 7.658 -17.164 1.00 68.06 291 PRO A C 1
ATOM 2159 O O . PRO A 1 291 ? -3.250 7.560 -17.922 1.00 68.06 291 PRO A O 1
ATOM 2162 N N . SER A 1 292 ? -5.480 7.593 -17.573 1.00 54.56 292 SER A N 1
ATOM 2163 C CA . SER A 1 292 ? -5.883 7.501 -18.974 1.00 54.56 292 SER A CA 1
ATOM 2164 C C . SER A 1 292 ? -5.258 8.649 -19.768 1.00 54.56 292 SER A C 1
ATOM 2166 O O . SER A 1 292 ? -5.373 9.821 -19.400 1.00 54.56 292 SER A O 1
ATOM 2168 N N . GLY A 1 293 ? -4.544 8.313 -20.842 1.00 44.41 293 GLY A N 1
ATOM 2169 C CA . GLY A 1 293 ? -3.873 9.293 -21.684 1.00 44.41 293 GLY A CA 1
ATOM 2170 C C . GLY A 1 293 ? -4.840 10.245 -22.387 1.00 44.41 293 GLY A C 1
ATOM 2171 O O . GLY A 1 293 ? -5.295 9.973 -23.489 1.00 44.41 293 GLY A O 1
ATOM 2172 N N . THR A 1 294 ? -5.086 11.412 -21.798 1.00 33.72 294 THR A N 1
ATOM 2173 C CA . THR A 1 294 ? -4.860 12.714 -22.448 1.00 33.72 294 THR A CA 1
ATOM 2174 C C . THR A 1 294 ? -4.786 13.781 -21.354 1.00 33.72 294 THR A C 1
ATOM 2176 O O . THR A 1 294 ? -5.746 13.932 -20.599 1.00 33.72 294 THR A O 1
ATOM 2179 N N . PRO A 1 295 ? -3.688 14.547 -21.219 1.00 38.91 295 PRO A N 1
ATOM 2180 C CA . PRO A 1 295 ? -3.749 15.768 -20.435 1.00 38.91 295 PRO A CA 1
ATOM 2181 C C . PRO A 1 295 ? -4.689 16.720 -21.176 1.00 38.91 295 PRO A C 1
ATOM 2183 O O . PRO A 1 295 ? -4.343 17.222 -22.244 1.00 38.91 295 PRO A O 1
ATOM 2186 N N . THR A 1 296 ? -5.884 16.971 -20.639 1.00 29.73 296 THR A N 1
ATOM 2187 C CA . THR A 1 296 ? -6.633 18.172 -21.008 1.00 29.73 296 THR A CA 1
ATOM 2188 C C . THR A 1 296 ? -5.733 19.347 -20.669 1.00 29.73 296 THR A C 1
ATOM 2190 O O . THR A 1 296 ? -5.511 19.654 -19.497 1.00 29.73 296 THR A O 1
ATOM 2193 N N . THR A 1 297 ? -5.136 19.949 -21.695 1.00 29.84 297 THR A N 1
ATOM 2194 C CA . THR A 1 297 ? -4.471 21.240 -21.570 1.00 29.84 297 THR A CA 1
ATOM 2195 C C . THR A 1 297 ? -5.468 22.174 -20.885 1.00 29.84 297 THR A C 1
ATOM 2197 O O . THR A 1 297 ? -6.609 22.240 -21.352 1.00 29.84 297 THR A O 1
ATOM 2200 N N . PRO A 1 298 ? -5.116 22.856 -19.780 1.00 33.94 298 PRO A N 1
ATOM 2201 C CA . PRO A 1 298 ? -5.983 23.907 -19.278 1.00 33.94 298 PRO A CA 1
ATOM 2202 C C . PRO A 1 298 ? -6.160 24.891 -20.431 1.00 33.94 298 PRO A C 1
ATOM 2204 O O . PRO A 1 298 ? -5.169 25.322 -21.029 1.00 33.94 298 PRO A O 1
ATOM 2207 N N . ALA A 1 299 ? -7.413 25.152 -20.805 1.00 31.00 299 ALA A N 1
ATOM 2208 C CA . ALA A 1 299 ? -7.728 26.157 -21.801 1.00 31.00 299 ALA A CA 1
ATOM 2209 C C . ALA A 1 299 ? -6.960 27.422 -21.411 1.00 31.00 299 ALA A C 1
ATOM 2211 O O . ALA A 1 299 ? -7.111 27.929 -20.299 1.00 31.00 299 ALA A O 1
ATOM 2212 N N . ARG A 1 300 ? -6.055 27.872 -22.286 1.00 34.00 300 ARG A N 1
ATOM 2213 C CA . ARG A 1 300 ? -5.497 29.211 -22.152 1.00 34.00 300 ARG A CA 1
ATOM 2214 C C . ARG A 1 300 ? -6.697 30.137 -22.244 1.00 34.00 300 ARG A C 1
ATOM 2216 O O . ARG A 1 300 ? -7.295 30.226 -23.314 1.00 34.00 300 ARG A O 1
ATOM 2223 N N . ASP A 1 301 ? -7.033 30.795 -21.142 1.00 34.75 301 ASP A N 1
ATOM 2224 C CA . ASP A 1 301 ? -7.822 32.015 -21.182 1.00 34.75 301 ASP A CA 1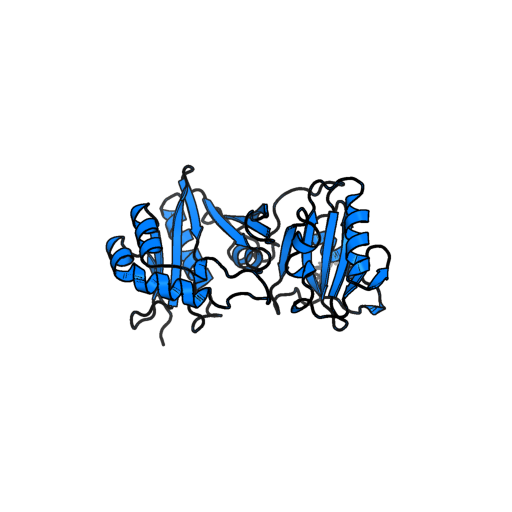
ATOM 2225 C C . ASP A 1 301 ? -7.026 33.006 -22.030 1.00 34.75 301 ASP A C 1
ATOM 2227 O O . ASP A 1 301 ? -6.133 33.713 -21.562 1.00 34.75 301 ASP A O 1
ATOM 2231 N N . THR A 1 302 ? -7.303 33.019 -23.329 1.00 36.84 302 THR A N 1
ATOM 2232 C CA . THR A 1 302 ? -7.020 34.173 -24.165 1.00 36.84 302 THR A CA 1
ATOM 2233 C C . THR A 1 302 ? -8.030 35.232 -23.756 1.00 36.84 302 THR A C 1
ATOM 2235 O O . THR A 1 302 ? -9.058 35.411 -24.406 1.00 36.84 302 THR A O 1
ATOM 2238 N N . ALA A 1 303 ? -7.750 35.908 -22.641 1.00 37.44 303 ALA A N 1
ATOM 2239 C CA . ALA A 1 303 ? -8.321 37.210 -22.372 1.00 37.44 303 ALA A CA 1
ATOM 2240 C C . ALA A 1 303 ? -7.920 38.105 -23.549 1.00 37.44 303 ALA A C 1
ATOM 2242 O O . ALA A 1 303 ? -6.750 38.450 -23.729 1.00 37.44 303 ALA A O 1
ATOM 2243 N N . GLY A 1 304 ? -8.897 38.382 -24.410 1.00 32.16 304 GLY A N 1
ATOM 2244 C CA . GLY A 1 304 ? -8.753 39.310 -25.511 1.00 32.16 304 GLY A CA 1
ATOM 2245 C C . GLY A 1 304 ? -8.418 40.685 -24.957 1.00 32.16 304 GLY A C 1
ATOM 2246 O O . GLY A 1 304 ? -9.253 41.331 -24.330 1.00 32.16 304 GLY A O 1
ATOM 2247 N N . VAL A 1 305 ? -7.197 41.139 -25.214 1.00 41.09 305 VAL A N 1
ATOM 2248 C CA . VAL A 1 305 ? -6.898 42.566 -25.246 1.00 41.09 305 VAL A CA 1
ATOM 2249 C C . VAL A 1 305 ? -7.468 43.075 -26.567 1.00 41.09 305 VAL A C 1
ATOM 2251 O O . VAL A 1 305 ? -6.860 42.918 -27.625 1.00 41.09 305 VAL A O 1
ATOM 2254 N N . GLY A 1 306 ? -8.691 43.599 -26.508 1.00 33.34 306 GLY A N 1
ATOM 2255 C CA . GLY A 1 306 ? -9.236 44.469 -27.544 1.00 33.34 306 GLY A CA 1
ATOM 2256 C C . GLY A 1 306 ? -8.675 45.886 -27.362 1.00 33.34 306 GLY A C 1
ATOM 2257 O O . GLY A 1 306 ? -8.508 46.311 -26.218 1.00 33.34 306 GLY A O 1
ATOM 2258 N N . PRO A 1 307 ? -8.348 46.606 -28.447 1.00 45.62 307 PRO A N 1
ATOM 2259 C CA . PRO A 1 307 ? -7.733 47.922 -28.359 1.00 45.62 307 PRO A CA 1
ATOM 2260 C C . PRO A 1 307 ? -8.765 48.990 -27.979 1.00 45.62 307 PRO A C 1
ATOM 2262 O O . PRO A 1 307 ? -9.891 49.002 -28.481 1.00 45.62 307 PRO A O 1
ATOM 2265 N N . SER A 1 308 ? -8.359 49.916 -27.118 1.00 40.31 308 SER A N 1
ATOM 2266 C CA . SER A 1 308 ? -8.927 51.261 -26.981 1.00 40.31 308 SER A CA 1
ATOM 2267 C C . SER A 1 308 ? -7.798 52.216 -26.635 1.00 40.31 308 SER A C 1
ATOM 2269 O O . SER A 1 308 ? -6.946 51.816 -25.809 1.00 40.31 308 SER A O 1
#

Sequence (308 aa):
MGEPRVRRLSPAGAAARAGRIAELTRLAYAGSDPLPGLPVPDGARESEAAVRRGLARGTRIWVAETDDGRLAGALRVSADASGGWEVHRVCVDPAHHGRGLARRLVAGVEAAALAEGVPRLWLNAVVERCLPGVYARMGFRAVRHWSADDKPLSETTLERVPGAAHDPSALPLADRAPLPSDVLVGWLSGPAGLLAVVGAGVRPEEALRAARHGAPGAFGPGEPVGVDLWEDAPPDARRLLTGRLTGLARPVAPGAYHFAAPRERVGVHLMPRTLHPRLRAVLRLAPGREPSGTPTTPARDTAGVGPS

Radius of gyration: 21.76 Å; chains: 1; bounding box: 58×66×58 Å

Foldseek 3Di:
DDWFDKDWDDLVRQLVCLALLLVQQLQQQVVLALFPDFPRDCSVVGHSVVSVVCSVQPKIKMFGADPVGHTQWMWIWDADPVQAIEIDSTGGRPVCPPVCVSLVNVLNVLVVCVVVVRQKYKYKDWQLRQVLLVVLLSVWAWADKDADPPGLIIITMTMHGRPDDHDNPDANFHPDQFDQQKKKWWWWFAPQAIKTAIDGRDDQVVNNVCCQVVPPVVRPRTFTFFMKMQGNHPPCVLVLLVVLLVVQFPDDDVRMGDDSHHLSPRVCSSRVVVSPVRIHTRHGARPPRTPPDDPPDPPPPPPDPDDD